Protein AF-A0A957XMZ9-F1 (afdb_monomer)

Mean predicted aligned error: 15.32 Å

Nearest PDB structures (foldseek):
  6m86-assembly1_A  TM=1.195E-01  e=9.687E+00  Gallus gallus

Secondary structure (DSSP, 8-state):
----B-HHHHHHHHHHHS-HHHHHHHHHHSGGGHHHHHH--TT--HHHHHHHHHHHHHHTT-HHHHHHHHHHH-HHHHHHT---B----------TTSSHHHHHHHHHHHHHHHHHHHHHHHHHHHHHHHHHHHHHHHHHHHSTT--EEEE--SHHHHHHHHHHHHTTGGGGTEEEE-SS-EEE--SEEE-SSSEEEETTEEEEEEEEEEEE-SSGGG-EEEEEEEP----S-S---TTTTTT-SEEEEEEETTEEEEHHHHHHTEEEETTEEEE-TTPEEEEEESS-EEEEEEETTSTTS-TT-TTSHHHHHHHHHHHHHHTS--HHHHHHHHT--

Foldseek 3Di:
DDWAWPLVLQLCLQLVVDAQVVLLCVLCVDPLNVVLNVVDDPPQHSSNSSVSSSVSCVVVVNLVVSLVVSCVPGVPSSVVSDDTTDDPPDDDDDDPDPPPPVVVVVVVVVVVVVVVVVVVVVVLVVLLVVLLVLLLVLVCQLDPPDAFKDKQPDPVSVVSSLVSCQVVVVVSQKKKDLLVDIDTQPNWDAPDSQWIRGQQETFRWDIKMWGHDPDSLLTKMKTKTAADDELPQDPDDPVPVVPDQKHKWWDAPNHTHHPVCVVVQWDADPNDIDGRPPIGMHMGGRHIAMMMIHGCSGLQNPVPPPPSSVLSNQLRVVCVVVVHDDVVSCVSSVPRD

Sequence (337 aa):
MTAHYNLESIRALLTNGFSEKELRYFCFDHSNFRDVHYQLSESTGISQIAHQLLEHAERKELLGFLLDWAKKQNPAKYEKYKPYCLTPSIPTSKNEDYQSSQNATNQFAYSQQFQIEDEVYLSLDAQMHKQVTEFDARLRRALPGSHSYTQAKNKVEIDRVLSCLAKDCETYELYWTQGEDDCDAHPMRKLSETLWLIGFHECDVIDLWVFRHSKPARQYVVIHMAPRPPFDVYNYDNSQFSFIKQDEAAFFKDRYVTRNEYDDGYTIIDGNSVELVDAELRFRNYKDDFMFLIPRLSALNPWPRFGLESIVEQVYNSLRKANKIDPFLLKPLQKLG

pLDDT: mean 84.9, std 17.06, range [36.75, 98.5]

Radius of gyration: 27.0 Å; Cα contacts (8 Å, |Δi|>4): 484; chains: 1; bounding box: 85×59×60 Å

Structure (mmCIF, N/CA/C/O backbone):
data_AF-A0A957XMZ9-F1
#
_entry.id   AF-A0A957XMZ9-F1
#
loop_
_atom_site.group_PDB
_atom_site.id
_atom_site.type_symbol
_atom_site.label_atom_id
_atom_site.label_alt_id
_atom_site.label_comp_id
_atom_site.label_asym_id
_atom_site.label_entity_id
_atom_site.label_seq_id
_atom_site.pdbx_PDB_ins_code
_atom_site.Cartn_x
_atom_site.Cartn_y
_atom_site.Cartn_z
_atom_site.occupancy
_atom_site.B_iso_or_equiv
_atom_site.auth_seq_id
_atom_site.auth_comp_id
_atom_site.auth_asym_id
_atom_site.auth_atom_id
_atom_site.pdbx_PDB_model_num
ATOM 1 N N . MET A 1 1 ? 42.888 25.511 -3.461 1.00 47.44 1 MET A N 1
ATOM 2 C CA . MET A 1 1 ? 42.766 26.472 -4.580 1.00 47.44 1 MET A CA 1
ATOM 3 C C . MET A 1 1 ? 41.302 26.540 -4.974 1.00 47.44 1 MET A C 1
ATOM 5 O O . MET A 1 1 ? 40.749 25.503 -5.312 1.00 47.44 1 MET A O 1
ATOM 9 N N . THR A 1 2 ? 40.667 27.705 -4.870 1.00 53.09 2 THR A N 1
ATOM 10 C CA . THR A 1 2 ? 39.282 27.920 -5.312 1.00 53.09 2 THR A CA 1
ATOM 11 C C . THR A 1 2 ? 39.249 27.835 -6.836 1.00 53.09 2 THR A C 1
ATOM 13 O O . THR A 1 2 ? 39.940 28.595 -7.514 1.00 53.09 2 THR A O 1
ATOM 16 N N . ALA A 1 3 ? 38.524 26.862 -7.388 1.00 66.75 3 ALA A N 1
ATOM 17 C CA . ALA A 1 3 ? 38.360 26.758 -8.832 1.00 66.75 3 ALA A CA 1
ATOM 18 C C . ALA A 1 3 ? 37.558 27.971 -9.328 1.00 66.75 3 ALA A C 1
ATOM 20 O O . ALA A 1 3 ? 36.437 28.199 -8.880 1.00 66.75 3 ALA A O 1
ATOM 21 N N . HIS A 1 4 ? 38.130 28.760 -10.238 1.00 83.56 4 HIS A N 1
ATOM 22 C CA . HIS A 1 4 ? 37.399 29.838 -10.896 1.00 83.56 4 HIS A CA 1
ATOM 23 C C . HIS A 1 4 ? 36.585 29.250 -12.049 1.00 83.56 4 HIS A C 1
ATOM 25 O O . HIS A 1 4 ? 37.147 28.815 -13.055 1.00 83.56 4 HIS A O 1
ATOM 31 N N . TYR A 1 5 ? 35.265 29.213 -11.896 1.00 89.62 5 TYR A N 1
ATOM 32 C CA . TYR A 1 5 ? 34.357 28.680 -12.907 1.00 89.62 5 TYR A CA 1
ATOM 33 C C . TYR A 1 5 ? 33.985 29.741 -13.951 1.00 89.62 5 TYR A C 1
ATOM 35 O O . TYR A 1 5 ? 33.753 30.906 -13.630 1.00 89.62 5 TYR A O 1
ATOM 43 N N . ASN A 1 6 ? 33.888 29.330 -15.215 1.00 92.19 6 ASN A N 1
ATOM 44 C CA . ASN A 1 6 ? 33.371 30.154 -16.304 1.00 92.19 6 ASN A CA 1
ATOM 45 C C . ASN A 1 6 ? 31.836 30.090 -16.313 1.00 92.19 6 ASN A C 1
ATOM 47 O O . ASN A 1 6 ? 31.234 29.309 -17.052 1.00 92.19 6 ASN A O 1
ATOM 51 N N . LEU A 1 7 ? 31.203 30.908 -15.472 1.00 92.69 7 LEU A N 1
ATOM 52 C CA . LEU A 1 7 ? 29.748 30.920 -15.282 1.00 92.69 7 LEU A CA 1
ATOM 53 C C . LEU A 1 7 ? 28.963 31.181 -16.574 1.00 92.69 7 LEU A C 1
ATOM 55 O O . LEU A 1 7 ? 27.850 30.682 -16.723 1.00 92.69 7 LEU A O 1
ATOM 59 N N . GLU A 1 8 ? 29.535 31.924 -17.522 1.00 91.88 8 GLU A N 1
ATOM 60 C CA . GLU A 1 8 ? 28.914 32.173 -18.825 1.00 91.88 8 GLU A CA 1
ATOM 61 C C . GLU A 1 8 ? 28.804 30.878 -19.639 1.00 91.88 8 GLU A C 1
ATOM 63 O O . GLU A 1 8 ? 27.734 30.548 -20.155 1.00 91.88 8 GLU A O 1
ATOM 68 N N . SER A 1 9 ? 29.880 30.090 -19.667 1.00 90.88 9 SER A N 1
ATOM 69 C CA . SER A 1 9 ? 29.902 28.790 -20.347 1.00 90.88 9 SER A CA 1
ATOM 70 C C . SER A 1 9 ? 28.981 27.772 -19.672 1.00 90.88 9 SER A C 1
ATOM 72 O O . SER A 1 9 ? 28.274 27.032 -20.357 1.00 90.88 9 SER A O 1
ATOM 74 N N . ILE A 1 10 ? 28.909 27.778 -18.335 1.00 94.94 10 ILE A N 1
ATOM 75 C CA . ILE A 1 10 ? 27.978 26.918 -17.585 1.00 94.94 10 ILE A CA 1
ATOM 76 C C . ILE A 1 10 ? 26.526 27.325 -17.871 1.00 94.94 10 ILE A C 1
ATOM 78 O O . ILE A 1 10 ? 25.690 26.475 -18.167 1.00 94.94 10 ILE A O 1
ATOM 82 N N . ARG A 1 11 ? 26.211 28.624 -17.873 1.00 96.31 11 ARG A N 1
ATOM 83 C CA . ARG A 1 11 ? 24.866 29.113 -18.215 1.00 96.31 11 ARG A CA 1
ATOM 84 C C . ARG A 1 11 ? 24.475 28.748 -19.647 1.00 96.31 11 ARG A C 1
ATOM 86 O O . ARG A 1 11 ? 23.338 28.330 -19.884 1.00 96.31 11 ARG A O 1
ATOM 93 N N . ALA A 1 12 ? 25.403 28.885 -20.595 1.00 91.88 12 ALA A N 1
ATOM 94 C CA . ALA A 1 12 ? 25.185 28.519 -21.991 1.00 91.88 12 ALA A CA 1
ATOM 95 C C . ALA A 1 12 ? 24.923 27.014 -22.149 1.00 91.88 12 ALA A C 1
ATOM 97 O O . ALA A 1 12 ? 24.015 26.640 -22.899 1.00 91.88 12 ALA A O 1
ATOM 98 N N . LEU A 1 13 ? 25.654 26.175 -21.407 1.00 96.50 13 LEU A N 1
ATOM 99 C CA . LEU A 1 13 ? 25.411 24.738 -21.321 1.00 96.50 13 LEU A CA 1
ATOM 100 C C . LEU A 1 13 ? 24.010 24.437 -20.782 1.00 96.50 13 LEU A C 1
ATOM 102 O O . LEU A 1 13 ? 23.278 23.689 -21.420 1.00 96.50 13 LEU A O 1
ATOM 106 N N . LEU A 1 14 ? 23.615 25.022 -19.651 1.00 96.31 14 LEU A N 1
ATOM 107 C CA . LEU A 1 14 ? 22.311 24.741 -19.037 1.00 96.31 14 LEU A CA 1
ATOM 108 C C . LEU A 1 14 ? 21.151 25.170 -19.944 1.00 96.31 14 LEU A C 1
ATOM 110 O O . LEU A 1 14 ? 20.213 24.409 -20.151 1.00 96.31 14 LEU A O 1
ATOM 114 N N . THR A 1 15 ? 21.251 26.353 -20.550 1.00 95.69 15 THR A N 1
ATOM 115 C CA . THR A 1 15 ? 20.170 26.933 -21.366 1.00 95.69 15 THR A CA 1
ATOM 116 C C . THR A 1 15 ? 20.011 26.242 -22.727 1.00 95.69 15 THR A C 1
ATOM 118 O O . THR A 1 15 ? 18.908 26.171 -23.255 1.00 95.69 15 THR A O 1
ATOM 121 N N . ASN A 1 16 ? 21.102 25.748 -23.327 1.00 93.62 16 ASN A N 1
ATOM 122 C CA . ASN A 1 16 ? 21.086 25.197 -24.695 1.00 93.62 16 ASN A CA 1
ATOM 123 C C . ASN A 1 16 ? 21.372 23.686 -24.772 1.00 93.62 16 ASN A C 1
ATOM 125 O O . ASN A 1 16 ? 21.316 23.079 -25.855 1.00 93.62 16 ASN A O 1
ATOM 129 N N . GLY A 1 17 ? 21.789 23.093 -23.656 1.00 91.81 17 GLY A N 1
ATOM 130 C CA . GLY A 1 17 ? 22.109 21.676 -23.517 1.00 91.81 17 GLY A CA 1
ATOM 131 C C . GLY A 1 17 ? 20.952 20.845 -22.979 1.00 91.81 17 GLY A C 1
ATOM 132 O O . GLY A 1 17 ? 20.938 19.641 -23.222 1.00 91.81 17 GLY A O 1
ATOM 133 N N . PHE A 1 18 ? 19.986 21.485 -22.320 1.00 94.25 18 PHE A N 1
ATOM 134 C CA . PHE A 1 18 ? 18.871 20.837 -21.638 1.00 94.25 18 PHE A CA 1
ATOM 135 C C . PHE A 1 18 ? 17.562 21.563 -21.946 1.00 94.25 18 PHE A C 1
ATOM 137 O O . PHE A 1 18 ? 17.559 22.714 -22.379 1.00 94.25 18 PHE A O 1
ATOM 144 N N . SER A 1 19 ? 16.449 20.870 -21.760 1.00 93.44 19 SER A N 1
ATOM 145 C CA . SER A 1 19 ? 15.097 21.417 -21.796 1.00 93.44 19 SER A CA 1
ATOM 146 C C . SER A 1 19 ? 14.697 21.978 -20.431 1.00 93.44 19 SER A C 1
ATOM 148 O O . SER A 1 19 ? 15.277 21.642 -19.398 1.00 93.44 19 SER A O 1
ATOM 150 N N . GLU A 1 20 ? 13.651 22.808 -20.407 1.00 90.75 20 GLU A N 1
ATOM 151 C CA . GLU A 1 20 ? 13.100 23.345 -19.158 1.00 90.75 20 GLU A CA 1
ATOM 152 C C . GLU A 1 20 ? 12.714 22.223 -18.184 1.00 90.75 20 GLU A C 1
ATOM 154 O O . GLU A 1 20 ? 13.023 22.280 -16.996 1.00 90.75 20 GLU A O 1
ATOM 159 N N . LYS A 1 21 ? 12.094 21.168 -18.717 1.00 90.62 21 LYS A N 1
ATOM 160 C CA . LYS A 1 21 ? 11.645 20.003 -17.960 1.00 90.62 21 LYS A CA 1
ATOM 161 C C . LYS A 1 21 ? 12.817 19.268 -17.299 1.00 90.62 21 LYS A C 1
ATOM 163 O O . LYS A 1 21 ? 12.733 18.938 -16.124 1.00 90.62 21 LYS A O 1
ATOM 168 N N . GLU A 1 22 ? 13.919 19.073 -18.022 1.00 93.44 22 GLU A N 1
ATOM 169 C CA . GLU A 1 22 ? 15.125 18.421 -17.489 1.00 93.44 22 GLU A CA 1
ATOM 170 C C . GLU A 1 22 ? 15.779 19.232 -16.365 1.00 93.44 22 GLU A C 1
ATOM 172 O O . GLU A 1 22 ? 16.190 18.654 -15.361 1.00 93.44 22 GLU A O 1
ATOM 177 N N . LEU A 1 23 ? 15.837 20.563 -16.487 1.00 94.12 23 LEU A N 1
ATOM 178 C CA . LEU A 1 23 ? 16.388 21.410 -15.424 1.00 94.12 23 LEU A CA 1
ATOM 179 C C . LEU A 1 23 ? 15.489 21.445 -14.182 1.00 94.12 23 LEU A C 1
ATOM 181 O O . LEU A 1 23 ? 15.997 21.433 -13.064 1.00 94.12 23 LEU A O 1
ATOM 185 N N . ARG A 1 24 ? 14.161 21.452 -14.353 1.00 91.75 24 ARG A N 1
ATOM 186 C CA . ARG A 1 24 ? 13.217 21.357 -13.224 1.00 91.75 24 ARG A CA 1
ATOM 187 C C . ARG A 1 24 ? 13.353 20.033 -12.486 1.00 91.75 24 ARG A C 1
ATOM 189 O O . ARG A 1 24 ? 13.376 20.035 -11.259 1.00 91.75 24 ARG A O 1
ATOM 196 N N . TYR A 1 25 ? 13.494 18.934 -13.225 1.00 87.19 25 TYR A N 1
ATOM 197 C CA . TYR A 1 25 ? 13.739 17.622 -12.632 1.00 87.19 25 TYR A CA 1
ATOM 198 C C . TYR A 1 25 ? 15.060 17.570 -11.885 1.00 87.19 25 TYR A C 1
ATOM 200 O O . TYR A 1 25 ? 15.080 17.144 -10.738 1.00 87.19 25 TYR A O 1
ATOM 208 N N . PHE A 1 26 ? 16.130 18.135 -12.447 1.00 93.56 26 PHE A N 1
ATOM 209 C CA . PHE A 1 26 ? 17.383 18.274 -11.711 1.00 93.56 26 PHE A CA 1
ATOM 210 C C . PHE A 1 26 ? 17.196 18.997 -10.363 1.00 93.56 26 PHE A C 1
ATOM 212 O O . PHE A 1 26 ? 17.686 18.517 -9.340 1.00 93.56 26 PHE A O 1
ATOM 219 N N . CYS A 1 27 ? 16.458 20.115 -10.331 1.00 89.50 27 CYS A N 1
ATOM 220 C CA . CYS A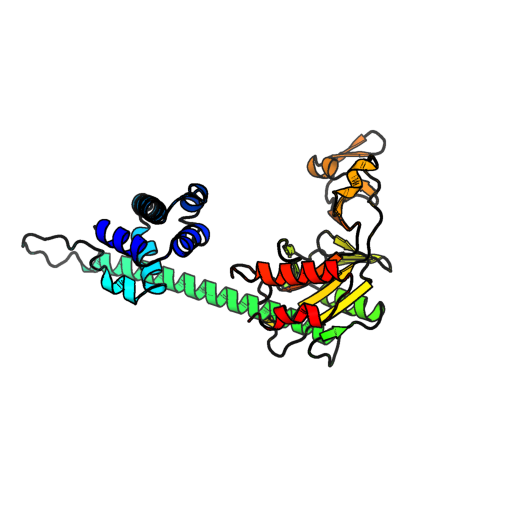 1 27 ? 16.186 20.822 -9.075 1.00 89.50 27 CYS A CA 1
ATOM 221 C C . CYS A 1 27 ? 15.409 19.964 -8.064 1.00 89.50 27 CYS A C 1
ATOM 223 O O . CYS A 1 27 ? 15.627 20.090 -6.863 1.00 89.50 27 CYS A O 1
ATOM 225 N N . PHE A 1 28 ? 14.472 19.136 -8.529 1.00 81.94 28 PHE A N 1
ATOM 226 C CA . PHE A 1 28 ? 13.616 18.319 -7.668 1.00 81.94 28 PHE A CA 1
ATOM 227 C C . PHE A 1 28 ? 14.348 17.088 -7.102 1.00 81.94 28 PHE A C 1
ATOM 229 O O . PHE A 1 28 ? 14.269 16.805 -5.897 1.00 81.94 28 PHE A O 1
ATOM 236 N N . ASP A 1 29 ? 15.091 16.399 -7.971 1.00 76.12 29 ASP A N 1
ATOM 237 C CA . ASP A 1 29 ? 15.709 15.091 -7.725 1.00 76.12 29 ASP A CA 1
ATOM 238 C C . ASP A 1 29 ? 16.927 15.187 -6.808 1.00 76.12 29 ASP A C 1
ATOM 240 O O . ASP A 1 29 ? 17.224 14.275 -6.033 1.00 76.12 29 ASP A O 1
ATOM 244 N N . HIS A 1 30 ? 17.638 16.311 -6.864 1.00 83.75 30 HIS A N 1
ATOM 245 C CA . HIS A 1 30 ? 18.822 16.530 -6.055 1.00 83.75 30 HIS A CA 1
ATOM 246 C C . HIS A 1 30 ? 18.468 17.373 -4.834 1.00 83.75 30 HIS A C 1
ATOM 248 O O . HIS A 1 30 ? 18.179 18.561 -4.948 1.00 83.75 30 HIS A O 1
ATOM 254 N N . SER A 1 31 ? 18.535 16.765 -3.643 1.00 82.44 31 SER A N 1
ATOM 255 C CA . SER A 1 31 ? 18.217 17.415 -2.358 1.00 82.44 31 SER A CA 1
ATOM 256 C C . SER A 1 31 ? 18.921 18.764 -2.177 1.00 82.44 31 SER A C 1
ATOM 258 O O . SER A 1 31 ? 18.316 19.710 -1.683 1.00 82.44 31 SER A O 1
ATOM 260 N N . ASN A 1 32 ? 20.156 18.877 -2.670 1.00 87.38 32 ASN A N 1
ATOM 261 C CA . ASN A 1 32 ? 20.957 20.101 -2.656 1.00 87.38 32 ASN A CA 1
ATOM 262 C C . ASN A 1 32 ? 20.404 21.249 -3.525 1.00 87.38 32 ASN A C 1
ATOM 264 O O . ASN A 1 32 ? 20.908 22.358 -3.425 1.00 87.38 32 ASN A O 1
ATOM 268 N N . PHE A 1 33 ? 19.405 21.004 -4.377 1.00 93.00 33 PHE A N 1
ATOM 269 C CA . PHE A 1 33 ? 18.788 21.987 -5.276 1.00 93.00 33 PHE A CA 1
ATOM 270 C C . PHE A 1 33 ? 17.268 22.110 -5.090 1.00 93.00 33 PHE A C 1
ATOM 272 O O . PHE A 1 33 ? 16.626 22.902 -5.784 1.00 93.00 33 PHE A O 1
ATOM 279 N N . ARG A 1 34 ? 16.687 21.395 -4.118 1.00 88.19 34 ARG A N 1
ATOM 280 C CA . ARG A 1 34 ? 15.234 21.363 -3.892 1.00 88.19 34 ARG A CA 1
ATOM 281 C C . ARG A 1 34 ? 14.659 22.729 -3.509 1.00 88.19 34 ARG A C 1
ATOM 283 O O . ARG A 1 34 ? 13.556 23.071 -3.926 1.00 88.19 34 ARG A O 1
ATOM 290 N N . ASP A 1 35 ? 15.445 23.554 -2.820 1.00 88.25 35 ASP A N 1
ATOM 291 C CA . ASP A 1 35 ? 15.087 24.947 -2.528 1.00 88.25 35 ASP A CA 1
ATOM 292 C C . ASP A 1 35 ? 14.873 25.769 -3.804 1.00 88.25 35 ASP A C 1
ATOM 294 O O . ASP A 1 35 ? 13.992 26.625 -3.841 1.00 88.25 35 ASP A O 1
ATOM 298 N N . VAL A 1 36 ? 15.660 25.504 -4.856 1.00 91.12 36 VAL A N 1
ATOM 299 C CA . VAL A 1 36 ? 15.479 26.155 -6.159 1.00 91.12 36 VAL A CA 1
ATOM 300 C C . VAL A 1 36 ? 14.151 25.715 -6.749 1.00 91.12 36 VAL A C 1
ATOM 302 O O . VAL A 1 36 ? 13.374 26.566 -7.154 1.00 91.12 36 VAL A O 1
ATOM 305 N N . HIS A 1 37 ? 13.846 24.412 -6.728 1.00 90.56 37 HIS A N 1
ATOM 306 C CA . HIS A 1 37 ? 12.586 23.885 -7.259 1.00 90.56 37 HIS A CA 1
ATOM 307 C C . HIS A 1 37 ? 11.358 24.581 -6.654 1.00 90.56 37 HIS A C 1
ATOM 309 O O . HIS A 1 37 ? 10.482 25.020 -7.395 1.00 90.56 37 HIS A O 1
ATOM 315 N N . TYR A 1 38 ? 11.312 24.744 -5.328 1.00 88.31 38 TYR A N 1
ATOM 316 C CA . TYR A 1 38 ? 10.182 25.389 -4.647 1.00 88.31 38 TYR A CA 1
ATOM 317 C C . TYR A 1 38 ? 10.026 26.887 -4.950 1.00 88.31 38 TYR A C 1
ATOM 319 O O . TYR A 1 38 ? 8.964 27.453 -4.702 1.00 88.31 38 TYR A O 1
ATOM 327 N N . GLN A 1 39 ? 11.059 27.532 -5.495 1.00 87.44 39 GLN A N 1
ATOM 328 C CA . GLN A 1 39 ? 11.018 28.936 -5.916 1.00 87.44 39 GLN A CA 1
ATOM 329 C C . GLN A 1 39 ? 10.585 29.102 -7.380 1.00 87.44 39 GLN A C 1
ATOM 331 O O . GLN A 1 39 ? 10.296 30.222 -7.814 1.00 87.44 39 GLN A O 1
ATOM 336 N N . LEU A 1 40 ? 10.522 28.012 -8.152 1.00 89.75 40 LEU A N 1
ATOM 337 C CA . LEU A 1 40 ? 10.102 28.050 -9.548 1.00 89.75 40 LEU A CA 1
ATOM 338 C C . LEU A 1 40 ? 8.578 27.985 -9.649 1.00 89.75 40 LEU A C 1
ATOM 340 O O . LEU A 1 40 ? 7.948 27.034 -9.200 1.00 89.75 40 LEU A O 1
ATOM 344 N N . SER A 1 41 ? 7.981 28.954 -10.340 1.00 88.38 41 SER A N 1
ATOM 345 C CA . SER A 1 41 ? 6.582 28.859 -10.773 1.00 88.38 41 SER A CA 1
ATOM 346 C C . SER A 1 41 ? 6.477 28.080 -12.086 1.00 88.38 41 SER A C 1
ATOM 348 O O . SER A 1 41 ? 7.461 27.964 -12.827 1.00 88.38 41 SER A O 1
ATOM 350 N N . GLU A 1 42 ? 5.285 27.586 -12.426 1.00 80.88 42 GLU A N 1
ATOM 351 C CA . GLU A 1 42 ? 5.033 26.887 -13.700 1.00 80.88 42 GLU A CA 1
ATOM 352 C C . GLU A 1 42 ? 5.340 27.752 -14.934 1.00 80.88 42 GLU A C 1
ATOM 354 O O . GLU A 1 42 ? 5.714 27.230 -15.976 1.00 80.88 42 GLU A O 1
ATOM 359 N N . SER A 1 43 ? 5.262 29.081 -14.813 1.00 88.81 43 SER A N 1
ATOM 360 C CA . SER A 1 43 ? 5.559 30.031 -15.896 1.00 88.81 43 SER A CA 1
ATOM 361 C C . SER A 1 43 ? 7.042 30.411 -16.015 1.00 88.81 43 SER A C 1
ATOM 363 O O . SER A 1 43 ? 7.411 31.238 -16.852 1.00 88.81 43 SER A O 1
ATOM 365 N N . THR A 1 44 ? 7.910 29.843 -15.174 1.00 89.69 44 THR A N 1
ATOM 366 C CA . THR A 1 44 ? 9.334 30.199 -15.138 1.00 89.69 44 THR A CA 1
ATOM 367 C C . THR A 1 44 ? 10.087 29.576 -16.316 1.00 89.69 44 THR A C 1
ATOM 369 O O . THR A 1 44 ? 10.378 28.388 -16.314 1.00 89.69 44 THR A O 1
ATOM 372 N N . GLY A 1 45 ? 10.441 30.380 -17.319 1.00 92.00 45 GLY A N 1
ATOM 373 C CA . GLY A 1 45 ? 11.144 29.884 -18.506 1.00 92.00 45 GLY A CA 1
ATOM 374 C C . GLY A 1 45 ? 12.584 29.422 -18.240 1.00 92.00 45 GLY A C 1
ATOM 375 O O . GLY A 1 45 ? 13.243 29.859 -17.294 1.00 92.00 45 GLY A O 1
ATOM 376 N N . ILE A 1 46 ? 13.107 28.586 -19.142 1.00 94.31 46 ILE A N 1
ATOM 377 C CA . ILE A 1 46 ? 14.413 27.910 -19.030 1.00 94.31 46 ILE A CA 1
ATOM 378 C C . ILE A 1 46 ? 15.598 28.812 -18.638 1.00 94.31 46 ILE A C 1
ATOM 380 O O . ILE A 1 46 ? 16.408 28.426 -17.796 1.00 94.31 46 ILE A O 1
ATOM 384 N N . SER A 1 47 ? 15.697 30.024 -19.190 1.00 93.56 47 SER A N 1
ATOM 385 C CA . SER A 1 47 ? 16.793 30.955 -18.879 1.00 93.56 47 SER A CA 1
ATOM 386 C C . SER A 1 47 ? 16.787 31.388 -17.412 1.00 93.56 47 SER A C 1
ATOM 388 O O . SER A 1 47 ? 17.847 31.559 -16.810 1.00 93.56 47 SER A O 1
ATOM 390 N N . GLN A 1 48 ? 15.595 31.543 -16.831 1.00 91.19 48 GLN A N 1
ATOM 391 C CA . GLN A 1 48 ? 15.425 31.918 -15.431 1.00 91.19 48 GLN A CA 1
ATOM 392 C C . GLN A 1 48 ? 15.754 30.738 -14.510 1.00 91.19 48 GLN A C 1
ATOM 394 O O . GLN A 1 48 ? 16.427 30.927 -13.499 1.00 91.19 48 GLN A O 1
ATOM 399 N N . ILE A 1 49 ? 15.368 29.518 -14.897 1.00 93.81 49 ILE A N 1
ATOM 400 C CA . ILE A 1 49 ? 15.727 28.290 -14.170 1.00 93.81 49 ILE A CA 1
ATOM 401 C C . ILE A 1 49 ? 17.245 28.105 -14.143 1.00 93.81 49 ILE A C 1
ATOM 403 O O . ILE A 1 49 ? 17.830 27.933 -13.076 1.00 93.81 49 ILE A O 1
ATOM 407 N N . ALA A 1 50 ? 17.898 28.203 -15.306 1.00 96.25 50 ALA A N 1
ATOM 408 C CA . ALA A 1 50 ? 19.349 28.093 -15.418 1.00 96.25 50 ALA A CA 1
ATOM 409 C C . ALA A 1 50 ? 20.071 29.158 -14.577 1.00 96.25 50 ALA A C 1
ATOM 411 O O . ALA A 1 50 ? 21.112 28.876 -13.987 1.00 96.25 50 ALA A O 1
ATOM 412 N N . HIS A 1 51 ? 19.517 30.372 -14.493 1.00 94.25 51 HIS A N 1
ATOM 413 C CA . HIS A 1 51 ? 20.070 31.436 -13.661 1.00 94.25 51 HIS A CA 1
ATOM 414 C C . HIS A 1 51 ? 19.981 31.118 -12.162 1.00 94.25 51 HIS A C 1
ATOM 416 O O . HIS A 1 51 ? 21.005 31.200 -11.485 1.00 94.25 51 HIS A O 1
ATOM 422 N N . GLN A 1 52 ? 18.807 30.713 -11.664 1.00 93.50 52 GLN A N 1
ATOM 423 C CA . GLN A 1 52 ? 18.613 30.386 -10.245 1.00 93.50 52 GLN A CA 1
ATOM 424 C C . GLN A 1 52 ? 19.420 29.155 -9.813 1.00 93.50 52 GLN A C 1
ATOM 426 O O . GLN A 1 52 ? 19.998 29.139 -8.727 1.00 93.50 52 GLN A O 1
ATOM 431 N N . LEU A 1 53 ? 19.514 28.143 -10.681 1.00 94.88 53 LEU A N 1
ATOM 432 C CA . LEU A 1 53 ? 20.363 26.972 -10.460 1.00 94.88 53 LEU A CA 1
ATOM 433 C C . LEU A 1 53 ? 21.832 27.352 -10.304 1.00 94.88 53 LEU A C 1
ATOM 435 O O . LEU A 1 53 ? 22.502 26.875 -9.389 1.00 94.88 53 LEU A O 1
ATOM 439 N N . LEU A 1 54 ? 22.327 28.215 -11.191 1.00 95.19 54 LEU A N 1
ATOM 440 C CA . LEU A 1 54 ? 23.719 28.640 -11.181 1.00 95.19 54 LEU A CA 1
ATOM 441 C C . LEU A 1 54 ? 24.044 29.486 -9.946 1.00 95.19 54 LEU A C 1
ATOM 443 O O . LEU A 1 54 ? 25.079 29.271 -9.324 1.00 95.19 54 LEU A O 1
ATOM 447 N N . GLU A 1 55 ? 23.144 30.394 -9.562 1.00 93.44 55 GLU A N 1
ATOM 448 C CA . GLU A 1 55 ? 23.284 31.211 -8.352 1.00 93.44 55 GLU A CA 1
ATOM 449 C C . GLU A 1 55 ? 23.295 30.341 -7.085 1.00 93.44 55 GLU A C 1
ATOM 451 O O . GLU A 1 55 ? 24.136 30.514 -6.200 1.00 93.44 55 GLU A O 1
ATOM 456 N N . HIS A 1 56 ? 22.392 29.359 -7.005 1.00 93.69 56 HIS A N 1
ATOM 457 C CA . HIS A 1 56 ? 22.359 28.422 -5.887 1.00 93.69 56 HIS A CA 1
ATOM 458 C C . HIS A 1 56 ? 23.634 27.571 -5.829 1.00 93.69 56 HIS A C 1
ATOM 460 O O . HIS A 1 56 ? 24.223 27.422 -4.756 1.00 93.69 56 HIS A O 1
ATOM 466 N N . ALA A 1 57 ? 24.078 27.045 -6.976 1.00 92.50 57 ALA A N 1
ATOM 467 C CA . ALA A 1 57 ? 25.285 26.234 -7.070 1.00 92.50 57 ALA A CA 1
ATOM 468 C C . ALA A 1 57 ? 26.541 27.020 -6.683 1.00 92.50 57 ALA A C 1
ATOM 470 O O . ALA A 1 57 ? 27.407 26.478 -6.006 1.00 92.50 57 ALA A O 1
ATOM 471 N N . GLU A 1 58 ? 26.642 28.288 -7.077 1.00 91.38 58 GLU A N 1
ATOM 472 C CA . GLU A 1 58 ? 27.758 29.151 -6.692 1.00 91.38 58 GLU A CA 1
ATOM 473 C C . GLU A 1 58 ? 27.764 29.401 -5.180 1.00 91.38 58 GLU A C 1
ATOM 475 O O . GLU A 1 58 ? 28.767 29.143 -4.516 1.00 91.38 58 GLU A O 1
ATOM 480 N N . ARG A 1 59 ? 26.621 29.803 -4.609 1.00 88.19 59 ARG A N 1
ATOM 481 C CA . ARG A 1 59 ? 26.491 30.104 -3.173 1.00 88.19 59 ARG A CA 1
ATOM 482 C C . ARG A 1 59 ? 26.788 28.906 -2.268 1.00 88.19 59 ARG A C 1
ATOM 484 O O . ARG A 1 59 ? 27.220 29.093 -1.134 1.00 88.19 59 ARG A O 1
ATOM 491 N N . LYS A 1 60 ? 26.494 27.690 -2.731 1.00 89.25 60 LYS A N 1
ATOM 492 C CA . LYS A 1 60 ? 26.677 26.438 -1.977 1.00 89.25 60 LYS A CA 1
ATOM 493 C C . LYS A 1 60 ? 27.930 25.658 -2.386 1.00 89.25 60 LYS A C 1
ATOM 495 O O . LYS A 1 60 ? 28.113 24.547 -1.907 1.00 89.25 60 LYS A O 1
ATOM 500 N N . GLU A 1 61 ? 28.760 26.213 -3.270 1.00 88.88 61 GLU A N 1
ATOM 501 C CA . GLU A 1 61 ? 29.960 25.555 -3.812 1.00 88.88 61 GLU A CA 1
ATOM 502 C C . GLU A 1 61 ? 29.675 24.218 -4.541 1.00 88.88 61 GLU A C 1
ATOM 504 O O . GLU A 1 61 ? 30.510 23.320 -4.607 1.00 88.88 61 GLU A O 1
ATOM 509 N N . LEU A 1 62 ? 28.495 24.091 -5.160 1.00 92.12 62 LEU A N 1
ATOM 510 C CA . LEU A 1 62 ? 28.005 22.894 -5.862 1.00 92.12 62 LEU A CA 1
ATOM 511 C C . LEU A 1 62 ? 28.220 22.930 -7.388 1.00 92.12 62 LEU A C 1
ATOM 513 O O . LEU A 1 62 ? 27.663 22.105 -8.113 1.00 92.12 62 LEU A O 1
ATOM 517 N N . LEU A 1 63 ? 29.011 23.871 -7.912 1.00 91.81 63 LEU A N 1
ATOM 518 C CA . LEU A 1 63 ? 29.248 23.996 -9.361 1.00 91.81 63 LEU A CA 1
ATOM 519 C C . LEU A 1 63 ? 29.896 22.742 -9.971 1.00 91.81 63 LEU A C 1
ATOM 521 O O . LEU A 1 63 ? 29.560 22.372 -11.095 1.00 91.81 63 LEU A O 1
ATOM 525 N N . GLY A 1 64 ? 30.767 22.055 -9.224 1.00 86.75 64 GLY A N 1
ATOM 526 C CA . GLY A 1 64 ? 31.344 20.776 -9.651 1.00 86.75 64 GLY A CA 1
ATOM 527 C C . GLY A 1 64 ? 30.276 19.693 -9.821 1.00 86.75 64 GLY A C 1
ATOM 528 O O . GLY A 1 64 ? 30.181 19.079 -10.878 1.00 86.75 64 GLY A O 1
ATOM 529 N N . PHE A 1 65 ? 29.394 19.555 -8.827 1.00 89.25 65 PHE A N 1
ATOM 530 C CA . PHE A 1 65 ? 28.276 18.611 -8.860 1.00 89.25 65 PHE A CA 1
ATOM 531 C C . PHE A 1 65 ? 27.340 18.859 -10.054 1.00 89.25 65 PHE A C 1
ATOM 533 O O . PHE A 1 65 ? 26.960 17.928 -10.765 1.00 89.25 65 PHE A O 1
ATOM 540 N N . LEU A 1 66 ? 27.003 20.128 -10.309 1.00 93.31 66 LEU A N 1
ATOM 541 C CA . LEU A 1 66 ? 26.160 20.531 -11.436 1.00 93.31 66 LEU A CA 1
ATOM 542 C C . LEU A 1 66 ? 26.792 20.164 -12.791 1.00 93.31 66 LEU A C 1
ATOM 544 O O . LEU A 1 66 ? 26.101 19.701 -13.700 1.00 93.31 66 LEU A O 1
ATOM 548 N N . LEU A 1 67 ? 28.110 20.339 -12.925 1.00 92.69 67 LEU A N 1
ATOM 549 C CA . LEU A 1 67 ? 28.851 19.983 -14.135 1.00 92.69 67 LEU A CA 1
ATOM 550 C C . LEU A 1 67 ? 28.969 18.469 -14.331 1.00 92.69 67 LEU A C 1
ATOM 552 O O . LEU A 1 67 ? 28.824 17.996 -15.459 1.00 92.69 67 LEU A O 1
ATOM 556 N N . ASP A 1 68 ? 29.174 17.705 -13.260 1.00 89.56 68 ASP A N 1
ATOM 557 C CA . ASP A 1 68 ? 29.232 16.243 -13.328 1.00 89.56 68 ASP A CA 1
ATOM 558 C C . ASP A 1 68 ? 27.890 15.643 -13.749 1.00 89.56 68 ASP A C 1
ATOM 560 O O . ASP A 1 68 ? 27.845 14.755 -14.609 1.00 89.56 68 ASP A O 1
ATOM 564 N N . TRP A 1 69 ? 26.788 16.171 -13.210 1.00 94.75 69 TRP A N 1
ATOM 565 C CA . TRP A 1 69 ? 25.448 15.820 -13.671 1.00 94.75 69 TRP A CA 1
ATOM 566 C C . TRP A 1 69 ? 25.274 16.142 -15.160 1.00 94.75 69 TRP A C 1
ATOM 568 O O . TRP A 1 69 ? 24.907 15.261 -15.943 1.00 94.75 69 TRP A O 1
ATOM 578 N N . ALA A 1 70 ? 25.620 17.361 -15.585 1.00 92.94 70 ALA A N 1
ATOM 579 C CA . ALA A 1 70 ? 25.455 17.776 -16.976 1.00 92.94 70 ALA A CA 1
ATOM 580 C C . ALA A 1 70 ? 26.291 16.920 -17.948 1.00 92.94 70 ALA A C 1
ATOM 582 O O . ALA A 1 70 ? 25.832 16.585 -19.044 1.00 92.94 70 ALA A O 1
ATOM 583 N N . LYS A 1 71 ? 27.498 16.512 -17.536 1.00 93.31 71 LYS A N 1
ATOM 584 C CA . LYS A 1 71 ? 28.372 15.607 -18.295 1.00 93.31 71 LYS A CA 1
ATOM 585 C C . LYS A 1 71 ? 27.773 14.212 -18.450 1.00 93.31 71 LYS A C 1
ATOM 587 O O . LYS A 1 71 ? 27.867 13.640 -19.534 1.00 93.31 71 LYS A O 1
ATOM 592 N N . LYS A 1 72 ? 27.176 13.667 -17.384 1.00 88.25 72 LYS A N 1
ATOM 593 C CA . LYS A 1 72 ? 26.517 12.351 -17.402 1.00 88.25 72 LYS A CA 1
ATOM 594 C C . LYS A 1 72 ? 25.265 12.369 -18.283 1.00 88.25 72 LYS A C 1
ATOM 596 O O . LYS A 1 72 ? 25.075 11.448 -19.070 1.00 88.25 72 LYS A O 1
ATOM 601 N N . GLN A 1 73 ? 24.450 13.420 -18.182 1.00 87.12 73 GLN A N 1
ATOM 602 C CA . GLN A 1 73 ? 23.166 13.495 -18.884 1.00 87.12 73 GLN A CA 1
ATOM 603 C C . GLN A 1 73 ? 23.291 13.859 -20.364 1.00 87.12 73 GLN A C 1
ATOM 605 O O . GLN A 1 73 ? 22.585 13.300 -21.201 1.00 87.12 73 GLN A O 1
ATOM 610 N N . ASN A 1 74 ? 24.189 14.781 -20.720 1.00 90.50 74 ASN A N 1
ATOM 611 C CA . ASN A 1 74 ? 24.365 15.192 -22.110 1.00 90.50 74 ASN A CA 1
ATOM 612 C C . ASN A 1 74 ? 25.847 15.417 -22.455 1.00 90.50 74 ASN A C 1
ATOM 614 O O . ASN A 1 74 ? 26.280 16.563 -22.627 1.00 90.50 74 ASN A O 1
ATOM 618 N N . PRO A 1 75 ? 26.643 14.339 -22.601 1.00 89.88 75 PRO A N 1
ATOM 619 C CA . PRO A 1 75 ? 28.086 14.441 -22.814 1.00 89.88 75 PRO A CA 1
ATOM 620 C C . PRO A 1 75 ? 28.442 15.211 -24.092 1.00 89.88 75 PRO A C 1
ATOM 622 O O . PRO A 1 75 ? 29.409 15.967 -24.112 1.00 89.88 75 PRO A O 1
ATOM 625 N N . ALA A 1 76 ? 27.637 15.088 -25.153 1.00 87.75 76 ALA A N 1
ATOM 626 C CA . ALA A 1 76 ? 27.879 15.785 -26.416 1.00 87.75 76 ALA A CA 1
ATOM 627 C C . ALA A 1 76 ? 27.7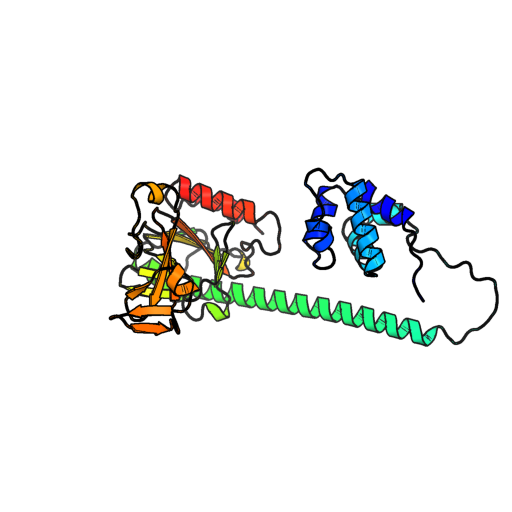42 17.312 -26.277 1.00 87.75 76 ALA A C 1
ATOM 629 O O . ALA A 1 76 ? 28.580 18.066 -26.777 1.00 87.75 76 ALA A O 1
ATOM 630 N N . LYS A 1 77 ? 26.703 17.789 -25.578 1.00 86.25 77 LYS A N 1
ATOM 631 C CA . LYS A 1 77 ? 26.544 19.222 -25.286 1.00 86.25 77 LYS A CA 1
ATOM 632 C C . LYS A 1 77 ? 27.561 19.683 -24.245 1.00 86.25 77 LYS A C 1
ATOM 634 O O . LYS A 1 77 ? 28.125 20.758 -24.409 1.00 86.25 77 LYS A O 1
ATOM 639 N N . TYR A 1 78 ? 27.862 18.857 -23.246 1.00 91.38 78 TYR A N 1
ATOM 640 C CA . TYR A 1 78 ? 28.897 19.140 -22.255 1.00 91.38 78 TYR A CA 1
ATOM 641 C C . TYR A 1 78 ? 30.279 19.360 -22.886 1.00 91.38 78 TYR A C 1
ATOM 643 O O . TYR A 1 78 ? 31.009 20.257 -22.484 1.00 91.38 78 TYR A O 1
ATOM 651 N N . GLU A 1 79 ? 30.662 18.604 -23.910 1.00 89.94 79 GLU A N 1
ATOM 652 C CA . GLU A 1 79 ? 31.931 18.864 -24.600 1.00 89.94 79 GLU A CA 1
ATOM 653 C C . GLU A 1 79 ? 31.888 20.156 -25.434 1.00 89.94 79 GLU A C 1
ATOM 655 O O . GLU A 1 79 ? 32.875 20.888 -25.494 1.00 89.94 79 GLU A O 1
ATOM 660 N N . LYS A 1 80 ? 30.726 20.493 -26.011 1.00 91.94 80 LYS A N 1
ATOM 661 C CA . LYS A 1 80 ? 30.542 21.674 -26.871 1.00 91.94 80 LYS A CA 1
ATOM 662 C C . LYS A 1 80 ? 30.747 23.014 -26.151 1.00 91.94 80 LYS A C 1
ATOM 664 O O . LYS A 1 80 ? 31.214 23.954 -26.788 1.00 91.94 80 LYS A O 1
ATOM 669 N N . TYR A 1 81 ? 30.369 23.126 -24.877 1.00 90.12 81 TYR A N 1
ATOM 670 C CA . TYR A 1 81 ? 30.379 24.400 -24.135 1.00 90.12 81 TYR A CA 1
ATOM 671 C C . TYR A 1 81 ? 31.604 24.589 -23.226 1.00 90.12 81 TYR A C 1
ATOM 673 O O . TYR A 1 81 ? 31.619 25.494 -22.398 1.00 90.12 81 TYR A O 1
ATOM 681 N N . LYS A 1 82 ? 32.655 23.774 -23.376 1.00 89.56 82 LYS A N 1
ATOM 682 C CA . LYS A 1 82 ? 33.943 24.033 -22.713 1.00 89.56 82 LYS A CA 1
ATOM 683 C C . LYS A 1 82 ? 34.544 25.375 -23.181 1.00 89.56 82 LYS A C 1
ATOM 685 O O . LYS A 1 82 ? 34.348 25.744 -24.339 1.00 89.56 82 LYS A O 1
ATOM 690 N N . PRO A 1 83 ? 35.348 26.063 -22.344 1.00 89.19 83 PRO A N 1
ATOM 691 C CA . PRO A 1 83 ? 35.858 25.639 -21.033 1.00 89.19 83 PRO A CA 1
ATOM 692 C C . PRO A 1 83 ? 34.995 26.082 -19.835 1.00 89.19 83 PRO A C 1
ATOM 694 O O . PRO A 1 83 ? 34.527 27.214 -19.780 1.00 89.19 83 PRO A O 1
ATOM 697 N N . TYR A 1 84 ? 34.877 25.214 -18.821 1.00 88.81 84 TYR A N 1
ATOM 698 C CA . TYR A 1 84 ? 34.120 25.485 -17.582 1.00 88.81 84 TYR A CA 1
ATOM 699 C C . TYR A 1 84 ? 34.964 26.006 -16.420 1.00 88.81 84 TYR A C 1
ATOM 701 O O . TYR A 1 84 ? 34.414 26.577 -15.484 1.00 88.81 84 TYR A O 1
ATOM 709 N N . CYS A 1 85 ? 36.283 25.842 -16.489 1.00 86.69 85 CYS A N 1
ATOM 710 C CA . CYS A 1 85 ? 37.226 26.393 -15.525 1.00 86.69 85 CYS A CA 1
ATOM 711 C C . CYS A 1 85 ? 38.098 27.424 -16.237 1.00 86.69 85 CYS A C 1
ATOM 713 O O . CYS A 1 85 ? 38.629 27.155 -17.317 1.00 86.69 85 CYS A O 1
ATOM 715 N N . LEU A 1 86 ? 38.260 28.590 -15.624 1.00 79.94 86 LEU A N 1
ATOM 716 C CA . LEU A 1 86 ? 39.236 29.578 -16.047 1.00 79.94 86 LEU A CA 1
ATOM 717 C C . LEU A 1 86 ? 40.595 29.117 -15.523 1.00 79.94 86 LEU A C 1
ATOM 719 O O . LEU A 1 86 ? 40.814 29.045 -14.314 1.00 79.94 86 LEU A O 1
ATOM 723 N N . THR A 1 87 ? 41.514 28.768 -16.422 1.00 59.50 87 THR A N 1
ATOM 724 C CA . THR A 1 87 ? 42.913 28.577 -16.036 1.00 59.50 87 THR A CA 1
ATOM 725 C C . THR A 1 87 ? 43.440 29.903 -15.494 1.00 59.50 87 THR A C 1
ATOM 727 O O . THR A 1 87 ? 43.406 30.890 -16.236 1.00 59.50 87 THR A O 1
ATOM 730 N N . PRO A 1 88 ? 43.932 29.967 -14.243 1.00 52.00 88 PRO A N 1
ATOM 731 C CA . PRO A 1 88 ? 44.598 31.165 -13.769 1.00 52.00 88 PRO A CA 1
ATOM 732 C C . PRO A 1 88 ? 45.827 31.391 -14.650 1.00 52.00 88 PRO A C 1
ATOM 734 O O . PRO A 1 88 ? 46.700 30.530 -14.757 1.00 52.00 88 PRO A O 1
ATOM 737 N N . SER A 1 89 ? 45.885 32.540 -15.316 1.00 39.84 89 SER A N 1
ATOM 738 C CA . SER A 1 89 ? 47.100 33.011 -15.968 1.00 39.84 89 SER A CA 1
ATOM 739 C C . SER A 1 89 ? 48.130 33.291 -14.875 1.00 39.84 89 SER A C 1
ATOM 741 O O . SER A 1 89 ? 48.119 34.358 -14.266 1.00 39.84 89 SER A O 1
ATOM 743 N N . ILE A 1 90 ? 48.975 32.308 -14.571 1.00 39.38 90 ILE A N 1
ATOM 744 C CA . ILE A 1 90 ? 50.097 32.475 -13.647 1.00 39.38 90 ILE A CA 1
ATOM 745 C C . ILE A 1 90 ? 51.166 33.313 -14.369 1.00 39.38 90 ILE A C 1
ATOM 747 O O . ILE A 1 90 ? 51.652 32.882 -15.418 1.00 39.38 90 ILE A O 1
ATOM 751 N N . PRO A 1 91 ? 51.582 34.479 -13.836 1.00 38.69 91 PRO A N 1
ATOM 752 C CA . PRO A 1 91 ? 52.850 35.078 -14.215 1.00 38.69 91 PRO A CA 1
ATOM 753 C C . PRO A 1 91 ? 53.961 34.155 -13.716 1.00 38.69 91 PRO A C 1
ATOM 755 O O . PRO A 1 91 ? 54.017 33.820 -12.535 1.00 38.69 91 PRO A O 1
ATOM 758 N N . THR A 1 92 ? 54.832 33.740 -14.627 1.00 41.41 92 THR A N 1
ATOM 759 C CA . THR A 1 92 ? 56.053 32.967 -14.376 1.00 41.41 92 THR A CA 1
ATOM 760 C C . THR A 1 92 ? 56.770 33.392 -13.092 1.00 41.41 92 THR A C 1
ATOM 762 O O . THR A 1 92 ? 57.442 34.420 -13.070 1.00 41.41 92 THR A O 1
ATOM 765 N N . SER A 1 93 ? 56.729 32.557 -12.055 1.00 36.75 93 SER A N 1
ATOM 766 C CA . SER A 1 93 ? 57.874 32.371 -11.166 1.00 36.75 93 SER A CA 1
ATOM 767 C C . SER A 1 93 ? 57.818 31.000 -10.488 1.00 36.75 93 SER A C 1
ATOM 769 O O . SER A 1 93 ? 56.763 30.451 -10.180 1.00 36.75 93 SER A O 1
ATOM 771 N N . LYS A 1 94 ? 59.009 30.419 -10.384 1.00 44.91 94 LYS A N 1
ATOM 772 C CA . LYS A 1 94 ? 59.329 29.081 -9.894 1.00 44.91 94 LYS A CA 1
ATOM 773 C C . LYS A 1 94 ? 58.839 28.884 -8.459 1.00 44.91 94 LYS A C 1
ATOM 775 O O . LYS A 1 94 ? 59.048 29.778 -7.649 1.00 44.91 94 LYS A O 1
ATOM 780 N N . ASN A 1 95 ? 58.284 27.709 -8.162 1.00 36.94 95 ASN A N 1
ATOM 781 C CA . ASN A 1 95 ? 58.561 26.938 -6.943 1.00 36.94 95 ASN A CA 1
ATOM 782 C C . ASN A 1 95 ? 57.876 25.565 -7.046 1.00 36.94 95 ASN A C 1
ATOM 784 O O . ASN A 1 95 ? 56.678 25.416 -6.807 1.00 36.94 95 ASN A O 1
ATOM 788 N N . GLU A 1 96 ? 58.667 24.572 -7.446 1.00 44.75 96 GLU A N 1
ATOM 789 C CA . GLU A 1 96 ? 58.387 23.150 -7.253 1.00 44.75 96 GLU A CA 1
ATOM 790 C C . GLU A 1 96 ? 58.554 22.860 -5.755 1.00 44.75 96 GLU A C 1
ATOM 792 O O . GLU A 1 96 ? 59.634 23.103 -5.234 1.00 44.75 96 GLU A O 1
ATOM 797 N N . ASP A 1 97 ? 57.463 22.493 -5.069 1.00 45.03 97 ASP A N 1
ATOM 798 C CA . ASP A 1 97 ? 57.436 21.634 -3.857 1.00 45.03 97 ASP A CA 1
ATOM 799 C C . ASP A 1 97 ? 56.086 21.666 -3.106 1.00 45.03 97 ASP A C 1
ATOM 801 O O . ASP A 1 97 ? 55.862 20.875 -2.193 1.00 45.03 97 ASP A O 1
ATOM 805 N N . TYR A 1 98 ? 55.116 22.501 -3.509 1.00 39.47 98 TYR A N 1
ATOM 806 C CA . TYR A 1 98 ? 53.828 22.624 -2.792 1.00 39.47 98 TYR A CA 1
ATOM 807 C C . TYR A 1 98 ? 52.622 21.893 -3.428 1.00 39.47 98 TYR A C 1
ATOM 809 O O . TYR A 1 98 ? 51.515 21.960 -2.896 1.00 39.47 98 TYR A O 1
ATOM 817 N N . GLN A 1 99 ? 52.792 21.188 -4.557 1.00 42.38 99 GLN A N 1
ATOM 818 C CA . GLN A 1 99 ? 51.675 20.557 -5.293 1.00 42.38 99 GLN A CA 1
ATOM 819 C C . GLN A 1 99 ? 51.392 19.085 -4.934 1.00 42.38 99 GLN A C 1
ATOM 821 O O . GLN A 1 99 ? 50.341 18.561 -5.309 1.00 42.38 99 GLN A O 1
ATOM 826 N N . SER A 1 100 ? 52.259 18.417 -4.170 1.00 44.00 100 SER A N 1
ATOM 827 C CA . SER A 1 100 ? 52.102 16.980 -3.877 1.00 44.00 100 SER A CA 1
ATOM 828 C C . SER A 1 100 ? 51.125 16.675 -2.732 1.00 44.00 100 SER A C 1
ATOM 830 O O . SER A 1 100 ? 50.562 15.586 -2.687 1.00 44.00 100 SER A O 1
ATOM 832 N N . SER A 1 101 ? 50.862 17.627 -1.830 1.00 44.47 101 SER A N 1
ATOM 833 C CA . SER A 1 101 ? 49.995 17.408 -0.660 1.00 44.47 101 SER A CA 1
ATOM 834 C C . SER A 1 101 ? 48.517 17.742 -0.903 1.00 44.47 101 SER A C 1
ATOM 836 O O . SER A 1 101 ? 47.658 17.071 -0.347 1.00 44.47 101 SER A O 1
ATOM 838 N N . GLN A 1 102 ? 48.181 18.711 -1.768 1.00 42.03 102 GLN A N 1
ATOM 839 C CA . GLN A 1 102 ? 46.776 19.064 -2.058 1.00 42.03 102 GLN A CA 1
ATOM 840 C C . GLN A 1 102 ? 46.106 18.143 -3.093 1.00 42.03 102 GLN A C 1
ATOM 842 O O . GLN A 1 102 ? 44.900 17.911 -3.011 1.00 42.03 102 GLN A O 1
ATOM 847 N N . ASN A 1 103 ? 46.871 17.569 -4.030 1.00 43.19 103 ASN A N 1
ATOM 848 C CA . ASN A 1 103 ? 46.338 1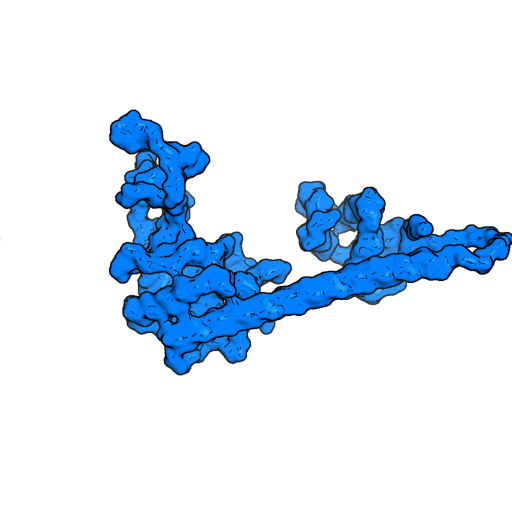6.598 -4.994 1.00 43.19 103 ASN A CA 1
ATOM 849 C C . ASN A 1 103 ? 46.013 15.248 -4.338 1.00 43.19 103 ASN A C 1
ATOM 851 O O . ASN A 1 103 ? 45.011 14.634 -4.694 1.00 43.19 103 ASN A O 1
ATOM 855 N N . ALA A 1 104 ? 46.795 14.826 -3.337 1.00 45.38 104 ALA A N 1
ATOM 856 C CA . ALA A 1 104 ? 46.532 13.605 -2.581 1.00 45.38 104 ALA A CA 1
ATOM 857 C C . ALA A 1 104 ? 45.246 13.717 -1.745 1.00 45.38 104 ALA A C 1
ATOM 859 O O . ALA A 1 104 ? 44.418 12.816 -1.790 1.00 45.38 104 ALA A O 1
ATOM 860 N N . THR A 1 105 ? 45.020 14.838 -1.052 1.00 43.62 105 THR A N 1
ATOM 861 C CA . THR A 1 105 ? 43.821 15.032 -0.215 1.00 43.62 105 THR A CA 1
ATOM 862 C C . THR A 1 105 ? 42.537 15.135 -1.044 1.00 43.62 105 THR A C 1
ATOM 864 O O . THR A 1 105 ? 41.519 14.565 -0.661 1.00 43.62 105 THR A O 1
ATOM 867 N N . ASN A 1 106 ? 42.587 15.783 -2.215 1.00 44.59 106 ASN A N 1
ATOM 868 C CA . ASN A 1 106 ? 41.439 15.847 -3.125 1.00 44.59 106 ASN A CA 1
ATOM 869 C C . ASN A 1 106 ? 41.165 14.509 -3.826 1.00 44.59 106 ASN A C 1
ATOM 871 O O . ASN A 1 106 ? 40.001 14.154 -3.972 1.00 44.59 106 ASN A O 1
ATOM 875 N N . GLN A 1 107 ? 42.190 13.734 -4.210 1.00 40.09 107 GLN A N 1
ATOM 876 C CA . GLN A 1 107 ? 41.993 12.370 -4.723 1.00 40.09 107 GLN A CA 1
ATOM 877 C C . GLN A 1 107 ? 41.479 11.404 -3.651 1.00 40.09 107 GLN A C 1
ATOM 879 O O . GLN A 1 107 ? 40.670 10.546 -3.982 1.00 40.09 107 GLN A O 1
ATOM 884 N N . PHE A 1 108 ? 41.899 11.557 -2.389 1.00 48.03 108 PHE A N 1
ATOM 885 C CA . PHE A 1 108 ? 41.392 10.764 -1.263 1.00 48.03 108 PHE A CA 1
ATOM 886 C C . PHE A 1 108 ? 39.931 11.083 -0.924 1.00 48.03 108 PHE A C 1
ATOM 888 O O . PHE A 1 108 ? 39.159 10.170 -0.657 1.00 48.03 108 PHE A O 1
ATOM 895 N N . ALA A 1 109 ? 39.527 12.356 -0.961 1.00 43.75 109 ALA A N 1
ATOM 896 C CA . ALA A 1 109 ? 38.129 12.736 -0.757 1.00 43.75 109 ALA A CA 1
ATOM 897 C C . ALA A 1 109 ? 37.231 12.240 -1.906 1.00 43.75 109 ALA A C 1
ATOM 899 O O . ALA A 1 109 ? 36.149 11.714 -1.662 1.00 43.75 109 ALA A O 1
ATOM 900 N N . TYR A 1 110 ? 37.709 12.329 -3.155 1.00 43.47 110 TYR A N 1
ATOM 901 C CA . TYR A 1 110 ? 36.985 11.826 -4.327 1.00 43.47 110 TYR A CA 1
ATOM 902 C C . TYR A 1 110 ? 36.882 10.295 -4.351 1.00 43.47 110 TYR A C 1
ATOM 904 O O . TYR A 1 110 ? 35.839 9.759 -4.719 1.00 43.47 110 TYR A O 1
ATOM 912 N N . SER A 1 111 ? 37.940 9.580 -3.953 1.00 42.00 111 SER A N 1
ATOM 913 C CA . SER A 1 111 ? 37.916 8.117 -3.870 1.00 42.00 111 SER A CA 1
ATOM 914 C C . SER A 1 111 ? 37.056 7.621 -2.710 1.00 42.00 111 SER A C 1
ATOM 916 O O . SER A 1 111 ? 36.349 6.637 -2.893 1.00 42.00 111 SER A O 1
ATOM 918 N N . GLN A 1 112 ? 37.031 8.317 -1.567 1.00 40.88 112 GLN A N 1
ATOM 919 C CA . GLN A 1 112 ? 36.109 8.006 -0.470 1.00 40.88 112 GLN A CA 1
ATOM 920 C C 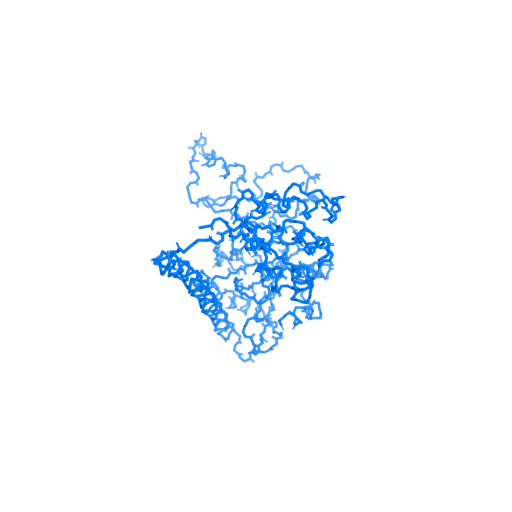. GLN A 1 112 ? 34.649 8.268 -0.849 1.00 40.88 112 GLN A C 1
ATOM 922 O O . GLN A 1 112 ? 33.795 7.447 -0.543 1.00 40.88 112 GLN A O 1
ATOM 927 N N . GLN A 1 113 ? 34.347 9.360 -1.555 1.00 40.78 113 GLN A N 1
ATOM 928 C CA . GLN A 1 113 ? 32.979 9.653 -1.992 1.00 40.78 113 GLN A CA 1
ATOM 929 C C . GLN A 1 113 ? 32.469 8.637 -3.030 1.00 40.78 113 GLN A C 1
ATOM 931 O O . GLN A 1 113 ? 31.335 8.181 -2.921 1.00 40.78 113 GLN A O 1
ATOM 936 N N . PHE A 1 114 ? 33.319 8.210 -3.974 1.00 41.81 114 PHE A N 1
ATOM 937 C CA . PHE A 1 114 ? 32.999 7.112 -4.899 1.00 41.81 114 PHE A CA 1
ATOM 938 C C . PHE A 1 114 ? 32.847 5.761 -4.185 1.00 41.81 114 PHE A C 1
ATOM 940 O O . PHE A 1 114 ? 31.936 5.009 -4.505 1.00 41.81 114 PHE A O 1
ATOM 947 N N . GLN A 1 115 ? 33.697 5.463 -3.196 1.00 44.94 115 GLN A N 1
ATOM 948 C CA . GLN A 1 115 ? 33.577 4.245 -2.387 1.00 44.94 115 GLN A CA 1
ATOM 949 C C . GLN A 1 115 ? 32.280 4.224 -1.570 1.00 44.94 115 GLN A C 1
ATOM 951 O O . GLN A 1 115 ? 31.635 3.185 -1.498 1.00 44.94 115 GLN A O 1
ATOM 956 N N . ILE A 1 116 ? 31.862 5.365 -1.013 1.00 52.72 116 ILE A N 1
ATOM 957 C CA . ILE A 1 116 ? 30.594 5.496 -0.282 1.00 52.72 116 ILE A CA 1
ATOM 958 C C . ILE A 1 116 ? 29.399 5.329 -1.230 1.00 52.72 116 ILE A C 1
ATOM 960 O O . ILE A 1 116 ? 28.447 4.639 -0.879 1.00 52.72 116 ILE A O 1
ATOM 964 N N . GLU A 1 117 ? 29.430 5.915 -2.432 1.00 49.72 117 GLU A N 1
ATOM 965 C CA . GLU A 1 117 ? 28.370 5.704 -3.428 1.00 49.72 117 GLU A CA 1
ATOM 966 C C . GLU A 1 117 ? 28.284 4.228 -3.849 1.00 49.72 117 GLU A C 1
ATOM 968 O O . GLU A 1 117 ? 27.195 3.655 -3.806 1.00 49.72 117 GLU A O 1
ATOM 973 N N . ASP A 1 118 ? 29.409 3.582 -4.166 1.00 53.94 118 ASP A N 1
ATOM 974 C CA . ASP A 1 118 ? 29.446 2.161 -4.539 1.00 53.94 118 ASP A CA 1
ATOM 975 C C . ASP A 1 118 ? 28.974 1.246 -3.393 1.00 53.94 118 ASP A C 1
ATOM 977 O O . ASP A 1 118 ? 28.198 0.319 -3.628 1.00 53.94 118 ASP A O 1
ATOM 981 N N . GLU A 1 119 ? 29.363 1.515 -2.142 1.00 53.28 119 GLU A N 1
ATOM 982 C CA . GLU A 1 119 ? 28.878 0.775 -0.968 1.00 53.28 119 GLU A CA 1
ATOM 983 C C . GLU A 1 119 ? 27.371 0.966 -0.740 1.00 53.28 119 GLU A C 1
ATOM 985 O O . GLU A 1 119 ? 26.664 0.000 -0.436 1.00 53.28 119 GLU A O 1
ATOM 990 N N . VAL A 1 120 ? 26.847 2.179 -0.948 1.00 60.09 120 VAL A N 1
ATOM 991 C CA . VAL A 1 120 ? 25.408 2.464 -0.856 1.00 60.09 120 VAL A CA 1
ATOM 992 C C . VAL A 1 120 ? 24.633 1.741 -1.963 1.00 60.09 120 VAL A C 1
ATOM 994 O O . VAL A 1 120 ? 23.623 1.099 -1.664 1.00 60.09 120 VAL A O 1
ATOM 997 N N . TYR A 1 121 ? 25.105 1.751 -3.213 1.00 59.81 121 TYR A N 1
ATOM 998 C CA . TYR A 1 121 ? 24.456 1.014 -4.309 1.00 59.81 121 TYR A CA 1
ATOM 999 C C . TYR A 1 121 ? 24.496 -0.502 -4.094 1.00 59.81 121 TYR A C 1
ATOM 1001 O O . TYR A 1 121 ? 23.471 -1.169 -4.252 1.00 59.81 121 TYR A O 1
ATOM 1009 N N . LEU A 1 122 ? 25.636 -1.044 -3.657 1.00 59.66 122 LEU A N 1
ATOM 1010 C CA . LEU A 1 122 ? 25.759 -2.462 -3.307 1.00 59.66 122 LEU A CA 1
ATOM 1011 C C . LEU A 1 122 ? 24.822 -2.840 -2.150 1.00 59.66 122 LEU A C 1
ATOM 1013 O O . LEU A 1 122 ? 24.236 -3.926 -2.163 1.00 59.66 122 LEU A O 1
ATOM 1017 N N . SER A 1 123 ? 24.627 -1.941 -1.178 1.00 74.56 123 SER A N 1
ATOM 1018 C CA . SER A 1 123 ? 23.678 -2.154 -0.081 1.00 74.56 123 SER A CA 1
ATOM 1019 C C . SER A 1 123 ? 22.217 -2.157 -0.555 1.00 74.56 123 SER A C 1
ATOM 1021 O O . SER A 1 123 ? 21.435 -2.999 -0.106 1.00 74.56 123 SER A O 1
ATOM 1023 N N . LEU A 1 124 ? 21.855 -1.291 -1.510 1.00 77.25 124 LEU A N 1
ATOM 1024 C CA . LEU A 1 124 ? 20.496 -1.192 -2.047 1.00 77.25 124 LEU A CA 1
ATOM 1025 C C . LEU A 1 124 ? 20.143 -2.391 -2.933 1.00 77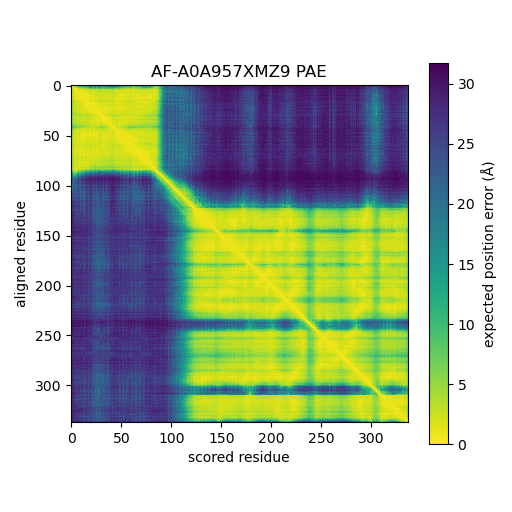.25 124 LEU A C 1
ATOM 1027 O O . LEU A 1 124 ? 19.046 -2.935 -2.817 1.00 77.25 124 LEU A O 1
ATOM 1031 N N . ASP A 1 125 ? 21.077 -2.851 -3.767 1.00 78.44 125 ASP A N 1
ATOM 1032 C CA . ASP A 1 125 ? 20.891 -4.054 -4.584 1.00 78.44 125 ASP A CA 1
ATOM 1033 C C . ASP A 1 125 ? 20.754 -5.307 -3.713 1.00 78.44 125 ASP A C 1
ATOM 1035 O O . ASP A 1 125 ? 19.887 -6.150 -3.965 1.00 78.44 125 ASP A O 1
ATOM 1039 N N . ALA A 1 126 ? 21.558 -5.419 -2.650 1.00 83.06 126 ALA A N 1
ATOM 1040 C CA . ALA A 1 126 ? 21.436 -6.504 -1.682 1.00 83.06 126 ALA A CA 1
ATOM 1041 C C . ALA A 1 126 ? 20.087 -6.461 -0.943 1.00 83.06 126 ALA A C 1
ATOM 1043 O O . ALA A 1 126 ? 19.434 -7.499 -0.786 1.00 83.06 126 ALA A O 1
ATOM 1044 N N . GLN A 1 127 ? 19.635 -5.271 -0.533 1.00 86.38 127 GLN A N 1
ATOM 1045 C CA . GLN A 1 127 ? 18.336 -5.077 0.112 1.00 86.38 127 GLN A CA 1
ATOM 1046 C C . GLN A 1 127 ? 17.190 -5.421 -0.843 1.00 86.38 127 GLN A C 1
ATOM 1048 O O . GLN A 1 127 ? 16.327 -6.223 -0.488 1.00 86.38 127 GLN A O 1
ATOM 1053 N N . MET A 1 128 ? 17.213 -4.907 -2.074 1.00 88.38 128 MET A N 1
ATOM 1054 C CA . MET A 1 128 ? 16.232 -5.231 -3.108 1.00 88.38 128 MET A CA 1
ATOM 1055 C C . MET A 1 128 ? 16.195 -6.739 -3.360 1.00 88.38 128 MET A C 1
ATOM 1057 O O . MET A 1 128 ? 15.120 -7.336 -3.342 1.00 88.38 128 MET A O 1
ATOM 1061 N N . HIS A 1 129 ? 17.356 -7.376 -3.543 1.00 89.12 129 HIS A N 1
ATOM 1062 C CA . HIS A 1 129 ? 17.448 -8.817 -3.765 1.00 89.12 129 HIS A CA 1
ATOM 1063 C C . HIS A 1 129 ? 16.828 -9.613 -2.614 1.00 89.12 129 HIS A C 1
ATOM 1065 O O . HIS A 1 129 ? 16.044 -10.536 -2.860 1.00 89.12 129 HIS A O 1
ATOM 1071 N N . LYS A 1 130 ? 17.127 -9.236 -1.365 1.00 91.69 130 LYS A N 1
ATOM 1072 C CA . LYS A 1 130 ? 16.520 -9.839 -0.174 1.00 91.69 130 LYS A CA 1
ATOM 1073 C C . LYS A 1 130 ? 15.000 -9.681 -0.204 1.00 91.69 130 LYS A C 1
ATOM 1075 O O . LYS A 1 130 ? 14.290 -10.678 -0.113 1.00 91.69 130 LYS A O 1
ATOM 1080 N N . GLN A 1 131 ? 14.500 -8.462 -0.393 1.00 93.62 131 GLN A N 1
ATOM 1081 C CA . GLN A 1 131 ? 13.068 -8.165 -0.384 1.00 93.62 131 GLN A CA 1
ATOM 1082 C C . GLN A 1 131 ? 12.287 -8.975 -1.426 1.00 93.62 131 GLN A C 1
ATOM 1084 O O . GLN A 1 131 ? 11.307 -9.649 -1.100 1.00 93.62 131 GLN A O 1
ATOM 1089 N N . VAL A 1 132 ? 12.745 -8.967 -2.681 1.00 92.75 132 VAL A N 1
ATOM 1090 C CA . VAL A 1 132 ? 12.043 -9.652 -3.778 1.00 92.75 132 VAL A CA 1
ATOM 1091 C C . VAL A 1 132 ? 12.131 -11.175 -3.660 1.00 92.75 132 VAL A C 1
ATOM 1093 O O . VAL A 1 132 ? 11.203 -11.871 -4.077 1.00 92.75 132 VAL A O 1
ATOM 1096 N N . THR A 1 133 ? 13.213 -11.701 -3.077 1.00 93.81 133 THR A N 1
ATOM 1097 C CA . THR A 1 133 ? 13.391 -13.142 -2.835 1.00 93.81 133 THR A CA 1
ATOM 1098 C C . THR A 1 133 ? 12.493 -13.626 -1.701 1.00 93.81 133 THR A C 1
ATOM 1100 O O . THR A 1 133 ? 11.813 -14.644 -1.839 1.00 93.81 133 THR A O 1
ATOM 1103 N N . GLU A 1 134 ? 12.432 -12.876 -0.603 1.00 95.94 134 GLU A N 1
ATOM 1104 C CA . GLU A 1 134 ? 11.559 -13.172 0.535 1.00 95.94 134 GLU A CA 1
ATOM 1105 C C . GLU A 1 134 ? 10.075 -13.102 0.144 1.00 95.94 134 GLU A C 1
ATOM 1107 O O . GLU A 1 134 ? 9.281 -13.972 0.529 1.00 95.94 134 GLU A O 1
ATOM 1112 N N . PHE A 1 135 ? 9.700 -12.119 -0.675 1.00 96.50 135 PHE A N 1
ATOM 1113 C CA . PHE A 1 135 ? 8.354 -12.014 -1.229 1.00 96.50 135 PHE A CA 1
ATOM 1114 C C . PHE A 1 135 ? 8.024 -13.186 -2.165 1.00 96.50 135 PHE A C 1
ATOM 1116 O O . PHE A 1 135 ? 7.002 -13.850 -1.977 1.00 96.50 135 PHE A O 1
ATOM 1123 N N . ASP A 1 136 ? 8.911 -13.532 -3.110 1.00 95.50 136 ASP A N 1
ATOM 1124 C CA . ASP A 1 136 ? 8.740 -14.702 -3.991 1.00 95.50 136 ASP A CA 1
ATOM 1125 C C . ASP A 1 136 ? 8.554 -16.001 -3.194 1.00 95.50 136 ASP A C 1
ATOM 1127 O O . ASP A 1 136 ? 7.665 -16.803 -3.494 1.00 95.50 136 ASP A O 1
ATOM 1131 N N . ALA A 1 137 ? 9.361 -16.204 -2.149 1.00 95.69 137 ALA A N 1
ATOM 1132 C CA . ALA A 1 137 ? 9.278 -17.383 -1.295 1.00 95.69 137 ALA A CA 1
ATOM 1133 C C . ALA A 1 137 ? 7.902 -17.508 -0.616 1.00 95.69 137 ALA A C 1
ATOM 1135 O O . ALA A 1 137 ? 7.346 -18.609 -0.534 1.00 95.69 137 ALA A O 1
ATOM 1136 N N . ARG A 1 138 ? 7.316 -16.386 -0.178 1.00 96.75 138 ARG A N 1
ATOM 1137 C CA . ARG A 1 138 ? 5.967 -16.341 0.414 1.00 96.75 138 ARG A CA 1
ATOM 1138 C C . ARG A 1 138 ? 4.886 -16.636 -0.615 1.00 96.75 138 ARG A C 1
ATOM 1140 O O . ARG A 1 138 ? 4.005 -17.446 -0.333 1.00 96.75 138 ARG A O 1
ATOM 1147 N N . LEU A 1 139 ? 4.993 -16.084 -1.824 1.00 96.25 139 LEU A N 1
ATOM 1148 C CA . LEU A 1 139 ? 4.054 -16.382 -2.911 1.00 96.25 139 LEU A CA 1
ATOM 1149 C C . LEU A 1 139 ? 4.111 -17.855 -3.339 1.00 96.25 139 LEU A C 1
ATOM 1151 O O . LEU A 1 139 ? 3.068 -18.483 -3.523 1.00 96.25 139 LEU A O 1
ATOM 1155 N N . ARG A 1 140 ? 5.310 -18.446 -3.435 1.00 94.88 140 ARG A N 1
ATOM 1156 C CA . ARG A 1 140 ? 5.487 -19.885 -3.717 1.00 94.88 140 ARG A CA 1
ATOM 1157 C C . ARG A 1 140 ? 4.875 -20.767 -2.641 1.00 94.88 140 ARG A C 1
ATOM 1159 O O . ARG A 1 140 ? 4.279 -21.791 -2.966 1.00 94.88 140 ARG A O 1
ATOM 1166 N N . ARG A 1 141 ? 5.033 -20.379 -1.373 1.00 95.44 141 ARG A N 1
ATOM 1167 C CA . ARG A 1 141 ? 4.436 -21.084 -0.234 1.00 95.44 141 ARG A CA 1
ATOM 1168 C C . ARG A 1 141 ? 2.912 -20.988 -0.261 1.00 95.44 141 ARG A C 1
ATOM 1170 O O . ARG A 1 141 ? 2.241 -21.983 -0.005 1.00 95.44 141 ARG A O 1
ATOM 1177 N N . ALA A 1 142 ? 2.377 -19.814 -0.586 1.00 96.56 142 ALA A N 1
ATOM 1178 C CA . ALA A 1 142 ? 0.943 -19.569 -0.608 1.00 96.56 142 ALA A CA 1
ATOM 1179 C C . ALA A 1 142 ? 0.225 -20.222 -1.798 1.00 96.56 142 ALA A C 1
ATOM 1181 O O . ALA A 1 142 ? -0.895 -20.704 -1.647 1.00 96.56 142 ALA A O 1
ATOM 1182 N N . LEU A 1 143 ? 0.842 -20.229 -2.981 1.00 94.88 143 LEU A N 1
ATOM 1183 C CA . LEU A 1 143 ? 0.261 -20.753 -4.219 1.00 94.88 143 LEU A CA 1
ATOM 1184 C C . LEU A 1 143 ? 1.313 -21.569 -4.991 1.00 94.88 143 LEU A C 1
ATOM 1186 O O . LEU A 1 143 ? 1.874 -21.083 -5.980 1.00 94.88 143 LEU A O 1
ATOM 1190 N N . PRO A 1 144 ? 1.613 -22.809 -4.571 1.00 93.12 144 PRO A N 1
ATOM 1191 C CA . PRO A 1 144 ? 2.624 -23.628 -5.234 1.00 93.12 144 PRO A CA 1
ATOM 1192 C C . PRO A 1 144 ? 2.241 -23.931 -6.691 1.00 93.12 144 PRO A C 1
ATOM 1194 O O . PRO A 1 144 ? 1.082 -24.190 -7.006 1.00 93.12 144 PRO A O 1
ATOM 1197 N N . GLY A 1 145 ? 3.223 -23.882 -7.595 1.00 86.69 145 GLY A N 1
ATOM 1198 C CA . GLY A 1 145 ? 3.034 -24.157 -9.029 1.00 86.69 145 GLY A CA 1
ATOM 1199 C C . GLY A 1 145 ? 2.382 -23.032 -9.846 1.00 86.69 145 GLY A C 1
ATOM 1200 O O . GLY A 1 145 ? 2.356 -23.119 -11.074 1.00 86.69 145 GLY A O 1
ATOM 1201 N N . SER A 1 146 ? 1.914 -21.958 -9.205 1.00 86.56 146 SER A N 1
ATOM 1202 C CA . SER A 1 146 ? 1.353 -20.788 -9.895 1.00 86.56 146 SER A CA 1
ATOM 1203 C C . SER A 1 146 ? 2.409 -20.043 -10.722 1.00 86.56 146 SER A C 1
ATOM 1205 O O . SER A 1 146 ? 3.564 -19.916 -10.314 1.00 86.56 146 SER A O 1
ATOM 1207 N N . HIS A 1 147 ? 2.016 -19.544 -11.891 1.00 82.44 147 HIS A N 1
ATOM 1208 C CA . HIS A 1 147 ? 2.836 -18.701 -12.763 1.00 82.44 147 HIS A CA 1
ATOM 1209 C C . HIS A 1 147 ? 1.926 -17.678 -13.449 1.00 82.44 147 HIS A C 1
ATOM 1211 O O . HIS A 1 147 ? 0.760 -17.981 -13.702 1.00 82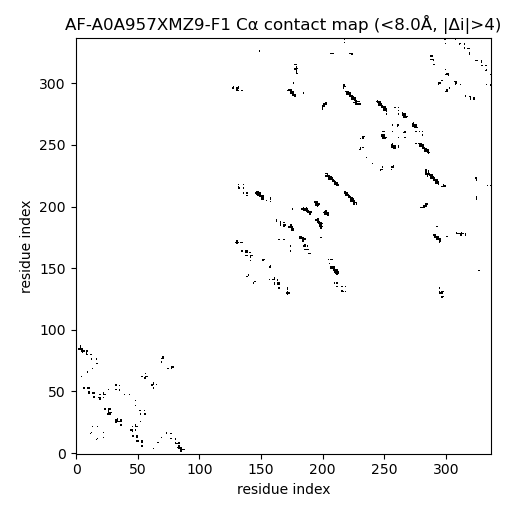.44 147 HIS A O 1
ATOM 1217 N N . SER A 1 148 ? 2.450 -16.496 -13.792 1.00 90.19 148 SER A N 1
ATOM 1218 C CA . SER A 1 148 ? 1.651 -15.388 -14.334 1.00 90.19 148 SER A CA 1
ATOM 1219 C C . SER A 1 148 ? 0.530 -14.983 -13.364 1.00 90.19 148 SER A C 1
ATOM 1221 O O . SER A 1 148 ? 0.709 -15.076 -12.149 1.00 90.19 148 SER A O 1
ATOM 1223 N N . TYR A 1 149 ? -0.601 -14.503 -13.878 1.00 94.00 149 TYR A N 1
ATOM 1224 C CA . TYR A 1 149 ? -1.790 -14.199 -13.090 1.00 94.00 149 TYR A CA 1
ATOM 1225 C C . TYR A 1 149 ? -2.465 -15.468 -12.585 1.00 94.00 149 TYR A C 1
ATOM 1227 O O . TYR A 1 149 ? -2.882 -16.322 -13.365 1.00 94.00 149 TYR A O 1
ATOM 1235 N N . THR A 1 150 ? -2.607 -15.565 -11.270 1.00 96.38 150 THR A N 1
ATOM 1236 C CA . THR A 1 150 ? -3.363 -16.620 -10.599 1.00 96.38 150 THR A CA 1
ATOM 1237 C C . THR A 1 150 ? -4.337 -15.982 -9.622 1.00 96.38 150 THR A C 1
ATOM 1239 O O . THR A 1 150 ? -3.923 -15.263 -8.714 1.00 96.38 150 THR A O 1
ATOM 1242 N N . GLN A 1 151 ? -5.625 -16.253 -9.811 1.00 97.56 151 GLN A N 1
ATOM 1243 C CA . GLN A 1 151 ? -6.679 -15.859 -8.884 1.00 97.56 151 GLN A CA 1
ATOM 1244 C C . GLN A 1 151 ? -6.739 -16.833 -7.704 1.00 97.56 151 GLN A C 1
ATOM 1246 O O . GLN A 1 151 ? -6.674 -18.050 -7.906 1.00 97.56 151 GLN A O 1
ATOM 1251 N N . ALA A 1 152 ? -6.902 -16.311 -6.490 1.00 97.56 152 ALA A N 1
ATOM 1252 C CA . ALA A 1 152 ? -7.281 -17.118 -5.337 1.00 97.56 152 ALA A CA 1
ATOM 1253 C C . ALA A 1 152 ? -8.732 -17.598 -5.501 1.00 97.56 152 ALA A C 1
ATOM 1255 O O . ALA A 1 152 ? -9.649 -16.806 -5.692 1.00 97.56 152 ALA A O 1
ATOM 1256 N N . LYS A 1 153 ? -8.965 -18.909 -5.432 1.00 96.00 153 LYS A N 1
ATOM 1257 C CA . LYS A 1 153 ? -10.260 -19.507 -5.815 1.00 96.00 153 LYS A CA 1
ATOM 1258 C C . LYS A 1 153 ? -11.374 -19.310 -4.791 1.00 96.00 153 LYS A C 1
ATOM 1260 O O . LYS A 1 153 ? -12.539 -19.550 -5.096 1.00 96.00 153 LYS A O 1
ATOM 1265 N N . ASN A 1 154 ? -11.011 -19.010 -3.550 1.00 96.50 154 ASN A N 1
ATOM 1266 C CA . ASN A 1 154 ? -11.924 -18.894 -2.422 1.00 96.50 154 ASN A CA 1
ATOM 1267 C C . ASN A 1 154 ? -11.236 -18.174 -1.253 1.00 96.50 154 ASN A C 1
ATOM 1269 O O . ASN A 1 154 ? -10.024 -17.947 -1.269 1.00 96.50 154 ASN A O 1
ATOM 1273 N N . LYS A 1 155 ? -12.010 -17.880 -0.202 1.00 95.88 155 LYS A N 1
ATOM 1274 C CA . LYS A 1 155 ? -11.524 -17.197 1.004 1.00 95.88 155 LYS A CA 1
ATOM 1275 C C . LYS A 1 155 ? -10.372 -17.929 1.701 1.00 95.88 155 LYS A C 1
ATOM 1277 O O . LYS A 1 155 ? -9.474 -17.274 2.210 1.00 95.88 155 LYS A O 1
ATOM 1282 N N . VAL A 1 156 ? -10.341 -19.265 1.662 1.00 96.56 156 VAL A N 1
ATOM 1283 C CA . VAL A 1 156 ? -9.238 -20.053 2.244 1.00 96.56 156 VAL A CA 1
ATOM 1284 C C . VAL A 1 156 ? -7.924 -19.783 1.508 1.00 96.56 156 VAL A C 1
ATOM 1286 O O . VAL A 1 156 ? -6.880 -19.642 2.140 1.00 96.56 156 VAL A O 1
ATOM 1289 N N . GLU A 1 157 ? -7.951 -19.682 0.176 1.00 97.75 157 GLU A N 1
ATOM 1290 C CA . GLU A 1 157 ? -6.759 -19.320 -0.596 1.00 97.75 157 GLU A CA 1
ATOM 1291 C C . GLU A 1 157 ? -6.359 -17.853 -0.400 1.00 97.75 157 GLU A C 1
ATOM 1293 O O . GLU A 1 157 ? -5.162 -17.586 -0.283 1.00 97.75 157 GLU A O 1
ATOM 1298 N N . ILE A 1 158 ? -7.327 -16.930 -0.309 1.00 98.38 158 ILE A N 1
ATOM 1299 C CA . ILE A 1 158 ? -7.079 -15.514 0.021 1.00 98.38 158 ILE A CA 1
ATOM 1300 C C . ILE A 1 158 ? -6.351 -15.420 1.364 1.00 98.38 158 ILE A C 1
ATOM 1302 O O . ILE A 1 158 ? -5.244 -14.886 1.430 1.00 98.38 158 ILE A O 1
ATOM 1306 N N . ASP A 1 159 ? -6.928 -16.004 2.414 1.00 98.25 159 ASP A N 1
ATOM 1307 C CA . ASP A 1 159 ? -6.358 -15.978 3.759 1.00 98.25 159 ASP A CA 1
ATOM 1308 C C . ASP A 1 159 ? -4.981 -16.644 3.790 1.00 98.25 159 ASP A C 1
ATOM 1310 O O . ASP A 1 159 ? -4.064 -16.123 4.414 1.00 98.25 159 ASP A O 1
ATOM 1314 N N . ARG A 1 160 ? -4.779 -17.748 3.059 1.00 98.12 160 ARG A N 1
ATOM 1315 C CA . ARG A 1 160 ? -3.461 -18.391 2.957 1.00 98.12 160 ARG A CA 1
ATOM 1316 C C . ARG A 1 160 ? -2.411 -17.466 2.337 1.00 98.12 160 ARG A C 1
ATOM 1318 O O . ARG A 1 160 ? -1.280 -17.448 2.825 1.00 98.12 160 ARG A O 1
ATOM 1325 N N . VAL A 1 161 ? -2.753 -16.721 1.280 1.00 98.38 161 VAL A N 1
ATOM 1326 C CA . VAL A 1 161 ? -1.844 -15.730 0.676 1.00 98.38 161 VAL A CA 1
ATOM 1327 C C . VAL A 1 161 ? -1.542 -14.616 1.670 1.00 98.38 161 VAL A C 1
ATOM 1329 O O . VAL A 1 161 ? -0.368 -14.375 1.955 1.00 98.38 161 VAL A O 1
ATOM 1332 N N . LEU A 1 162 ? -2.572 -13.997 2.247 1.00 98.50 162 LEU A N 1
ATOM 1333 C CA . LEU A 1 162 ? -2.411 -12.891 3.190 1.00 98.50 162 LEU A CA 1
ATOM 1334 C C . LEU A 1 162 ? -1.633 -13.317 4.444 1.00 98.50 162 LEU A C 1
ATOM 1336 O O . LEU A 1 162 ? -0.717 -12.613 4.847 1.00 98.50 162 LEU A O 1
ATOM 1340 N N . SER A 1 163 ? -1.883 -14.505 5.003 1.00 98.19 163 SER A N 1
ATOM 1341 C CA . SER A 1 163 ? -1.115 -15.051 6.133 1.00 98.19 163 SER A CA 1
ATOM 1342 C C . SER A 1 163 ? 0.349 -15.322 5.785 1.00 98.19 163 SER A C 1
ATOM 1344 O O . SER A 1 163 ?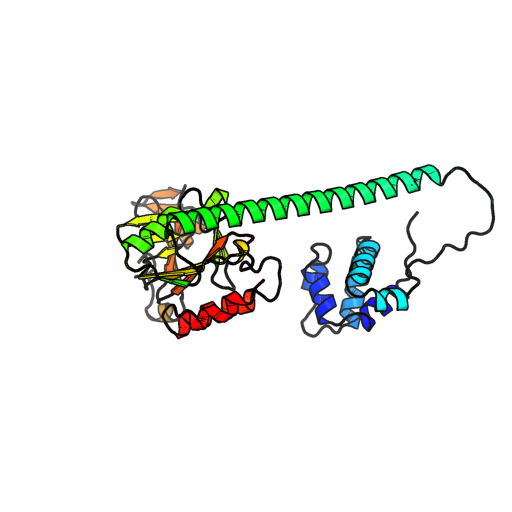 1.228 -15.112 6.620 1.00 98.19 163 SER A O 1
ATOM 1346 N N . CYS A 1 164 ? 0.639 -15.794 4.567 1.00 98.06 164 CYS A N 1
ATOM 1347 C CA . CYS A 1 164 ? 2.023 -15.991 4.135 1.00 98.06 164 CYS A CA 1
ATOM 1348 C C . CYS A 1 164 ? 2.766 -14.661 3.986 1.00 98.06 164 CYS A C 1
ATOM 1350 O O . CYS A 1 164 ? 3.947 -14.604 4.323 1.00 98.06 164 CYS A O 1
ATOM 1352 N N . LEU A 1 165 ? 2.091 -13.620 3.493 1.00 98.12 165 LEU A N 1
ATOM 1353 C CA . LEU A 1 165 ? 2.653 -12.275 3.376 1.00 98.12 165 LEU A CA 1
ATOM 1354 C C . LEU A 1 165 ? 2.830 -11.614 4.748 1.00 98.12 165 LEU A C 1
ATOM 1356 O O . LEU A 1 165 ? 3.910 -11.113 5.045 1.00 98.12 165 LEU A O 1
ATOM 1360 N N . ALA A 1 166 ? 1.822 -11.697 5.612 1.00 97.50 166 ALA A N 1
ATOM 1361 C CA . ALA A 1 166 ? 1.837 -11.126 6.956 1.00 97.50 166 ALA A CA 1
ATOM 1362 C C . ALA A 1 166 ? 3.013 -11.618 7.807 1.00 97.50 166 ALA A C 1
ATOM 1364 O O . ALA A 1 166 ? 3.545 -10.884 8.637 1.00 97.50 166 ALA A O 1
ATOM 1365 N N . LYS A 1 167 ? 3.443 -12.867 7.591 1.00 94.38 167 LYS A N 1
ATOM 1366 C CA . LYS A 1 167 ? 4.559 -13.445 8.329 1.00 94.38 167 LYS A CA 1
ATOM 1367 C C . LYS A 1 167 ? 5.863 -12.688 8.053 1.00 94.38 167 LYS A C 1
ATOM 1369 O O . LYS A 1 167 ? 6.444 -12.781 6.963 1.00 94.38 167 LYS A O 1
ATOM 1374 N N . ASP A 1 168 ? 6.336 -12.012 9.097 1.00 90.56 168 ASP A N 1
ATOM 1375 C CA . ASP A 1 168 ? 7.573 -11.237 9.123 1.00 90.56 168 ASP A CA 1
ATOM 1376 C C . ASP A 1 168 ? 7.580 -10.133 8.040 1.00 90.56 168 ASP A C 1
ATOM 1378 O O . ASP A 1 168 ? 8.613 -9.894 7.413 1.00 90.56 168 ASP A O 1
ATOM 1382 N N . CYS A 1 169 ? 6.426 -9.495 7.771 1.00 94.00 169 CYS A N 1
ATOM 1383 C CA . CYS A 1 169 ? 6.248 -8.528 6.672 1.00 94.00 169 CYS A CA 1
ATOM 1384 C C . CYS A 1 169 ? 7.180 -7.310 6.726 1.00 94.00 169 CYS A C 1
ATOM 1386 O O . CYS A 1 169 ? 7.596 -6.813 5.682 1.00 94.00 169 CYS A O 1
ATOM 1388 N N . GLU A 1 170 ? 7.579 -6.885 7.923 1.00 92.25 170 GLU A N 1
ATOM 1389 C CA . GLU A 1 170 ? 8.557 -5.809 8.132 1.00 92.25 170 GLU A CA 1
ATOM 1390 C C . GLU A 1 170 ? 9.959 -6.195 7.643 1.00 92.25 170 GLU A C 1
ATOM 1392 O O . GLU A 1 170 ? 10.692 -5.372 7.107 1.00 92.25 170 GLU A O 1
ATOM 1397 N N . THR A 1 171 ? 10.341 -7.472 7.770 1.00 89.25 171 THR A N 1
ATOM 1398 C CA . THR A 1 171 ? 11.721 -7.927 7.495 1.00 89.25 171 THR A CA 1
ATOM 1399 C C . THR A 1 171 ? 12.112 -7.863 6.019 1.00 89.25 171 THR A C 1
ATOM 1401 O O . THR A 1 171 ? 13.305 -7.897 5.687 1.00 89.25 171 THR A O 1
ATOM 1404 N N . TYR A 1 172 ? 11.105 -7.802 5.147 1.00 92.50 172 TYR A N 1
ATOM 1405 C CA . TYR A 1 172 ? 11.243 -7.644 3.706 1.00 92.50 172 TYR A CA 1
ATOM 1406 C C . TYR A 1 172 ? 10.475 -6.418 3.184 1.00 92.50 172 TYR A C 1
ATOM 1408 O O . TYR A 1 172 ? 10.292 -6.299 1.974 1.00 92.50 172 TYR A O 1
ATOM 1416 N N . GLU A 1 173 ? 10.083 -5.511 4.088 1.00 93.75 173 GLU A N 1
ATOM 1417 C CA . GLU A 1 173 ? 9.485 -4.205 3.786 1.00 93.75 173 GLU A CA 1
ATOM 1418 C C . GLU A 1 173 ? 8.314 -4.320 2.802 1.00 93.75 173 GLU A C 1
ATOM 1420 O O . GLU A 1 173 ? 8.353 -3.792 1.688 1.00 93.75 173 GLU A O 1
ATOM 1425 N N . LEU A 1 174 ? 7.279 -5.074 3.188 1.00 96.31 174 LEU A N 1
ATOM 1426 C CA . LEU A 1 174 ? 6.048 -5.147 2.405 1.00 96.31 174 LEU A CA 1
ATOM 1427 C C . LEU A 1 174 ? 5.303 -3.808 2.455 1.00 96.31 174 LEU A C 1
ATOM 1429 O O . LEU A 1 174 ? 4.989 -3.313 3.534 1.00 96.31 174 LEU A O 1
ATOM 1433 N N . TYR A 1 175 ? 4.982 -3.273 1.283 1.00 95.06 175 TYR A N 1
ATOM 1434 C CA . TYR A 1 175 ? 4.226 -2.043 1.074 1.00 95.06 175 TYR A CA 1
ATOM 1435 C C . TYR A 1 175 ? 2.876 -2.358 0.441 1.00 95.06 175 TYR A C 1
ATOM 1437 O O . TYR A 1 175 ? 2.727 -3.351 -0.284 1.00 95.06 175 TYR A O 1
ATOM 1445 N N . TRP A 1 176 ? 1.908 -1.482 0.685 1.00 94.75 176 TRP A N 1
ATOM 1446 C CA . TRP A 1 176 ? 0.749 -1.341 -0.184 1.00 94.75 176 TRP A CA 1
ATOM 1447 C C . TRP A 1 176 ? 0.889 -0.066 -1.018 1.00 94.75 176 TRP A C 1
ATOM 1449 O O . TRP A 1 176 ? 1.504 0.902 -0.584 1.00 94.75 176 TRP A O 1
ATOM 1459 N N . THR A 1 177 ? 0.324 -0.064 -2.224 1.00 91.75 177 THR A N 1
ATOM 1460 C CA . THR A 1 177 ? 0.199 1.141 -3.051 1.00 91.75 177 THR A CA 1
ATOM 1461 C C . THR A 1 177 ? -1.125 1.161 -3.808 1.00 91.75 177 THR A C 1
ATOM 1463 O O . THR A 1 177 ? -1.662 0.113 -4.191 1.00 91.75 177 THR A O 1
ATOM 1466 N N . GLN A 1 178 ? -1.641 2.367 -4.029 1.00 90.31 178 GLN A N 1
ATOM 1467 C CA . GLN A 1 178 ? -2.769 2.682 -4.906 1.00 90.31 178 GLN A CA 1
ATOM 1468 C C . GLN A 1 178 ? -2.348 3.588 -6.083 1.00 90.31 178 GLN A C 1
ATOM 1470 O O . GLN A 1 178 ? -3.194 4.091 -6.818 1.00 90.31 178 GLN A O 1
ATOM 1475 N N . GLY A 1 179 ? -1.041 3.765 -6.307 1.00 82.88 179 GLY A N 1
ATOM 1476 C CA . GLY A 1 179 ? -0.486 4.648 -7.333 1.00 82.88 179 GLY A CA 1
ATOM 1477 C C . GLY A 1 179 ? 0.059 5.941 -6.739 1.00 82.88 179 GLY A C 1
ATOM 1478 O O . GLY A 1 179 ? 1.272 6.070 -6.638 1.00 82.88 179 GLY A O 1
ATOM 1479 N N . GLU A 1 180 ? -0.826 6.866 -6.356 1.00 78.06 180 GLU A N 1
ATOM 1480 C CA . GLU A 1 180 ? -0.456 8.157 -5.734 1.00 78.06 180 GLU A CA 1
ATOM 1481 C C . GLU A 1 180 ? -0.154 8.045 -4.235 1.00 78.06 180 GLU A C 1
ATOM 1483 O O . GLU A 1 180 ? 0.559 8.883 -3.693 1.00 78.06 180 GLU A O 1
ATOM 1488 N N . ASP A 1 181 ? -0.674 7.001 -3.588 1.00 81.56 181 ASP A N 1
ATOM 1489 C CA . ASP A 1 181 ? -0.445 6.709 -2.179 1.00 81.56 181 ASP A CA 1
ATOM 1490 C C . ASP A 1 181 ? 0.257 5.357 -2.038 1.00 81.56 181 ASP A C 1
ATOM 1492 O O . ASP A 1 181 ? -0.146 4.354 -2.648 1.00 81.56 181 ASP A O 1
ATOM 1496 N N . ASP A 1 182 ? 1.293 5.320 -1.209 1.00 87.31 182 ASP A N 1
ATOM 1497 C CA . ASP A 1 182 ? 1.965 4.107 -0.771 1.00 87.31 182 ASP A CA 1
ATOM 1498 C C . ASP A 1 182 ? 2.404 4.223 0.688 1.00 87.31 182 ASP A C 1
ATOM 1500 O O . ASP A 1 182 ? 2.692 5.307 1.199 1.00 87.31 182 ASP A O 1
ATOM 1504 N N . CYS A 1 183 ? 2.398 3.095 1.391 1.00 91.00 183 CYS A N 1
ATOM 1505 C CA . CYS A 1 183 ? 2.836 3.037 2.777 1.00 91.00 183 CYS A CA 1
ATOM 1506 C C . CYS A 1 183 ? 3.216 1.605 3.163 1.00 91.00 183 CYS A C 1
ATOM 1508 O O . CYS A 1 183 ? 2.931 0.638 2.445 1.00 91.00 183 CYS A O 1
ATOM 1510 N N . ASP A 1 184 ? 3.819 1.463 4.340 1.00 93.50 184 ASP A N 1
ATOM 1511 C CA . ASP A 1 184 ? 4.069 0.169 4.954 1.00 93.50 184 ASP A CA 1
ATOM 1512 C C . ASP A 1 184 ? 2.758 -0.629 5.099 1.00 93.50 184 ASP A C 1
ATOM 1514 O O . ASP A 1 184 ? 1.725 -0.134 5.558 1.00 93.50 184 ASP A O 1
ATOM 1518 N N . ALA A 1 185 ? 2.803 -1.910 4.728 1.00 96.75 185 ALA A N 1
ATOM 1519 C CA . ALA A 1 185 ? 1.704 -2.850 4.955 1.00 96.75 185 ALA A CA 1
ATOM 1520 C C . ALA A 1 185 ? 1.700 -3.428 6.375 1.00 96.75 185 ALA A C 1
ATOM 1522 O O . ALA A 1 185 ? 0.797 -4.191 6.722 1.00 96.75 185 ALA A O 1
ATOM 1523 N N . HIS A 1 186 ? 2.695 -3.086 7.196 1.00 96.00 186 HIS A N 1
ATOM 1524 C CA . HIS A 1 186 ? 2.698 -3.412 8.613 1.00 96.00 186 HIS A CA 1
ATOM 1525 C C . HIS A 1 186 ? 1.839 -2.405 9.403 1.00 96.00 186 HIS A C 1
ATOM 1527 O O . HIS A 1 186 ? 1.969 -1.206 9.175 1.00 96.00 186 HIS A O 1
ATOM 1533 N N . PRO A 1 187 ? 1.024 -2.856 10.372 1.00 95.88 187 PRO A N 1
ATOM 1534 C CA . PRO A 1 187 ? 0.767 -4.250 10.735 1.00 95.88 187 PRO A CA 1
ATOM 1535 C C . PRO A 1 187 ? -0.106 -4.985 9.712 1.00 95.88 187 PRO A C 1
ATOM 1537 O O . PRO A 1 187 ? -1.072 -4.440 9.187 1.00 95.88 187 PRO A O 1
ATOM 1540 N N . MET A 1 188 ? 0.190 -6.268 9.484 1.00 98.00 188 MET A N 1
ATOM 1541 C CA . MET A 1 188 ? -0.631 -7.144 8.645 1.00 98.00 188 MET A CA 1
ATOM 1542 C C . MET A 1 188 ? -1.125 -8.341 9.459 1.00 98.00 188 MET A C 1
ATOM 1544 O O . MET A 1 188 ? -0.330 -9.187 9.865 1.00 98.00 188 MET A O 1
ATOM 1548 N N . ARG A 1 189 ? -2.433 -8.429 9.734 1.00 97.69 189 ARG A N 1
ATOM 1549 C CA . ARG A 1 189 ? -3.004 -9.517 10.554 1.00 97.69 189 ARG A CA 1
ATOM 1550 C C . ARG A 1 189 ? -4.498 -9.713 10.340 1.00 97.69 189 ARG A C 1
ATOM 1552 O O . ARG A 1 189 ? -5.219 -8.777 10.016 1.00 97.69 189 ARG A O 1
ATOM 1559 N N . LYS A 1 190 ? -4.978 -10.930 10.592 1.00 97.38 190 LYS A N 1
ATOM 1560 C CA . LYS A 1 190 ? -6.411 -11.242 10.601 1.00 97.38 190 LYS A CA 1
ATOM 1561 C C . LYS A 1 190 ? -7.040 -10.691 11.890 1.00 97.38 190 LYS A C 1
ATOM 1563 O O . LYS A 1 190 ? -6.508 -10.923 12.975 1.00 97.38 190 LYS A O 1
ATOM 1568 N N . LEU A 1 191 ? -8.132 -9.937 11.765 1.00 96.31 191 LEU A N 1
ATOM 1569 C CA . LEU A 1 191 ? -8.880 -9.359 12.892 1.00 96.31 191 LEU A CA 1
ATOM 1570 C C . LEU A 1 191 ? -10.106 -10.202 13.257 1.00 96.31 191 LEU A C 1
ATOM 1572 O O . LEU A 1 191 ? -10.456 -10.317 14.427 1.00 96.31 191 LEU A O 1
ATOM 1576 N N . SER A 1 192 ? -10.755 -10.799 12.258 1.00 95.00 192 SER A N 1
ATOM 1577 C CA . SER A 1 192 ? -11.899 -11.702 12.413 1.00 95.00 192 SER A CA 1
ATOM 1578 C C . SER A 1 192 ? -11.961 -12.668 11.228 1.00 95.00 192 SER A C 1
ATOM 1580 O O . SER A 1 192 ? -11.111 -12.606 10.344 1.00 95.00 192 SER A O 1
ATOM 1582 N N . GLU A 1 193 ? -12.966 -13.545 11.163 1.00 92.00 193 GLU A N 1
ATOM 1583 C CA . GLU A 1 193 ? -13.117 -14.506 10.059 1.00 92.00 193 GLU A CA 1
ATOM 1584 C C . GLU A 1 193 ? -13.101 -13.874 8.660 1.00 92.00 193 GLU A C 1
ATOM 1586 O O . GLU A 1 193 ? -12.572 -14.476 7.724 1.00 92.00 193 GLU A O 1
ATOM 1591 N N . THR A 1 194 ? -13.628 -12.658 8.521 1.00 91.75 194 THR A N 1
ATOM 1592 C CA . THR A 1 194 ? -13.701 -11.947 7.238 1.00 91.75 194 THR A CA 1
ATOM 1593 C C . THR A 1 194 ? -12.679 -10.820 7.120 1.00 91.75 194 THR A C 1
ATOM 1595 O O . THR A 1 194 ? -12.241 -10.520 6.006 1.00 91.75 194 THR A O 1
ATOM 1598 N N . LEU A 1 195 ? -12.250 -10.246 8.248 1.00 96.25 195 LEU A N 1
ATOM 1599 C CA . LEU A 1 195 ? -11.526 -8.979 8.280 1.00 96.25 195 LEU A CA 1
ATOM 1600 C C . LEU A 1 195 ? -10.020 -9.134 8.435 1.00 96.25 195 LEU A C 1
ATOM 1602 O O . LEU A 1 195 ? -9.522 -9.872 9.290 1.00 96.25 195 LEU A O 1
ATOM 1606 N N . TRP A 1 196 ? -9.311 -8.325 7.661 1.00 98.31 196 TRP A N 1
ATOM 1607 C CA . TRP A 1 196 ? -7.872 -8.151 7.719 1.00 98.31 196 TRP A CA 1
ATOM 1608 C C . TRP A 1 196 ? -7.515 -6.711 8.069 1.00 98.31 196 TRP A C 1
ATOM 1610 O O . TRP A 1 196 ? -8.189 -5.768 7.668 1.00 98.31 196 TRP A O 1
ATOM 1620 N N . LEU A 1 197 ? -6.430 -6.563 8.816 1.00 98.19 197 LEU A N 1
ATOM 1621 C CA . LEU A 1 197 ? -5.673 -5.331 8.929 1.00 98.19 197 LEU A CA 1
ATOM 1622 C C . LEU A 1 197 ? -4.483 -5.414 7.978 1.00 98.19 197 LEU A C 1
ATOM 1624 O O . LEU A 1 197 ? -3.752 -6.407 8.029 1.00 98.19 197 LEU A O 1
ATOM 1628 N N . ILE A 1 198 ? -4.299 -4.395 7.145 1.00 98.00 198 ILE A N 1
ATOM 1629 C CA . ILE A 1 198 ? -3.126 -4.224 6.282 1.00 98.00 198 ILE A CA 1
ATOM 1630 C C . ILE A 1 198 ? -2.685 -2.762 6.390 1.00 98.00 198 ILE A C 1
ATOM 1632 O O . ILE A 1 198 ? -3.377 -1.872 5.896 1.00 98.00 198 ILE A O 1
ATOM 1636 N N . GLY A 1 199 ? -1.571 -2.510 7.076 1.00 96.44 199 GLY A N 1
ATOM 1637 C CA . GLY A 1 199 ? -1.183 -1.163 7.490 1.00 96.44 199 GLY A CA 1
ATOM 1638 C C . GLY A 1 199 ? -2.277 -0.562 8.369 1.00 96.44 199 GLY A C 1
ATOM 1639 O O . GLY A 1 199 ? -2.604 -1.092 9.431 1.00 96.44 199 GLY A O 1
ATOM 1640 N N . PHE A 1 200 ? -2.913 0.494 7.872 1.00 95.62 200 PHE A N 1
ATOM 1641 C CA . PHE A 1 200 ? -4.056 1.135 8.521 1.00 95.62 200 PHE A CA 1
ATOM 1642 C C . PHE A 1 200 ? -5.413 0.586 8.042 1.00 95.62 200 PHE A C 1
ATOM 1644 O O . PHE A 1 200 ? -6.436 0.835 8.672 1.00 95.62 200 PHE A O 1
ATOM 1651 N N . HIS A 1 201 ? -5.468 -0.184 6.951 1.00 96.81 201 HIS A N 1
ATOM 1652 C CA . HIS A 1 201 ? -6.728 -0.595 6.326 1.00 96.81 201 HIS A CA 1
ATOM 1653 C C . HIS A 1 201 ? -7.382 -1.775 7.041 1.00 96.81 201 HIS A C 1
ATOM 1655 O O . HIS A 1 201 ? -6.857 -2.889 7.040 1.00 96.81 201 HIS A O 1
ATOM 1661 N N . GLU A 1 202 ? -8.575 -1.549 7.588 1.00 97.12 202 GLU A N 1
ATOM 1662 C CA . GLU A 1 202 ? -9.447 -2.590 8.119 1.00 97.12 202 GLU A CA 1
ATOM 1663 C C . GLU A 1 202 ? -10.377 -3.095 7.003 1.00 97.12 202 GLU A C 1
ATOM 1665 O O . GLU A 1 202 ? -11.478 -2.580 6.806 1.00 97.12 202 GLU A O 1
ATOM 1670 N N . CYS A 1 203 ? -9.961 -4.115 6.258 1.00 95.88 203 CYS A N 1
ATOM 1671 C CA . CYS A 1 203 ? -10.577 -4.501 4.989 1.00 95.88 203 CYS A CA 1
ATOM 1672 C C . CYS A 1 203 ? -11.219 -5.898 5.004 1.00 95.88 203 CYS A C 1
ATOM 1674 O O . CYS A 1 203 ? -10.730 -6.829 5.646 1.00 95.88 203 CYS A O 1
ATOM 1676 N N . ASP A 1 204 ? -12.315 -6.048 4.253 1.00 96.69 204 ASP A N 1
ATOM 1677 C CA . ASP A 1 204 ? -12.848 -7.353 3.851 1.00 96.69 204 ASP A CA 1
ATOM 1678 C C . ASP A 1 204 ? -12.402 -7.646 2.416 1.00 96.69 204 ASP A C 1
ATOM 1680 O O . ASP A 1 204 ? -12.832 -6.986 1.470 1.00 96.69 204 ASP A O 1
ATOM 1684 N N . VAL A 1 205 ? -11.487 -8.602 2.261 1.00 97.81 205 VAL A N 1
ATOM 1685 C CA . VAL A 1 205 ? -10.913 -8.964 0.960 1.00 97.81 205 VAL A CA 1
ATOM 1686 C C . VAL A 1 205 ? -11.798 -9.999 0.272 1.00 97.81 205 VAL A C 1
ATOM 1688 O O . VAL A 1 205 ? -11.922 -11.129 0.766 1.00 97.81 205 VAL A O 1
ATOM 1691 N N . ILE A 1 206 ? -12.363 -9.612 -0.877 1.00 97.19 206 ILE A N 1
ATOM 1692 C CA . ILE A 1 206 ? -13.344 -10.394 -1.647 1.00 97.19 206 ILE A CA 1
ATOM 1693 C C . ILE A 1 206 ? -12.792 -10.997 -2.942 1.00 97.19 206 ILE A C 1
ATOM 1695 O O . ILE A 1 206 ? -13.315 -12.009 -3.404 1.00 97.19 206 ILE A O 1
ATOM 1699 N N . ASP A 1 207 ? -11.718 -10.435 -3.499 1.00 98.31 207 ASP A N 1
ATOM 1700 C CA . ASP A 1 207 ? -10.961 -11.042 -4.598 1.00 98.31 207 ASP A CA 1
ATOM 1701 C C . ASP A 1 207 ? -9.464 -10.756 -4.423 1.00 98.31 207 ASP A C 1
ATOM 1703 O O . ASP A 1 207 ? -9.067 -9.733 -3.858 1.00 98.31 207 ASP A O 1
ATOM 1707 N N . LEU A 1 208 ? -8.623 -11.681 -4.882 1.00 98.50 208 LEU A N 1
ATOM 1708 C CA . LEU A 1 208 ? -7.172 -11.571 -4.781 1.00 98.50 208 LEU A CA 1
ATOM 1709 C C . LEU A 1 208 ? -6.513 -12.249 -5.973 1.00 98.50 208 LEU A C 1
ATOM 1711 O O . LEU A 1 208 ? -6.744 -13.428 -6.256 1.00 98.50 208 LEU A O 1
ATOM 1715 N N . TRP A 1 209 ? -5.615 -11.517 -6.621 1.00 98.25 209 TRP A N 1
ATOM 1716 C CA . TRP A 1 209 ? -4.811 -12.018 -7.724 1.00 98.25 209 TRP A CA 1
ATOM 1717 C C . TRP A 1 209 ? -3.333 -11.877 -7.410 1.00 98.25 209 TRP A C 1
ATOM 1719 O O . TRP A 1 209 ? -2.863 -10.818 -7.005 1.00 98.25 209 TRP A O 1
ATOM 1729 N N . VAL A 1 210 ? -2.582 -12.944 -7.653 1.00 97.38 210 VAL A N 1
ATOM 1730 C CA . VAL A 1 210 ? -1.125 -12.940 -7.562 1.00 97.38 210 VAL A CA 1
ATOM 1731 C C . VAL A 1 210 ? -0.557 -12.936 -8.971 1.00 97.38 210 VAL A C 1
ATOM 1733 O O . VAL A 1 210 ? -0.918 -13.785 -9.789 1.00 97.38 210 VAL A O 1
ATOM 1736 N N . PHE A 1 211 ? 0.355 -12.009 -9.254 1.00 95.38 211 PHE A N 1
ATOM 1737 C CA . PHE A 1 211 ? 1.160 -12.037 -10.467 1.00 95.38 211 PHE A CA 1
ATOM 1738 C C . PHE A 1 211 ? 2.567 -12.536 -10.147 1.00 95.38 211 PHE A C 1
ATOM 1740 O O . PHE A 1 211 ? 3.346 -11.863 -9.469 1.00 95.38 211 PHE A O 1
ATOM 1747 N N . ARG A 1 212 ? 2.901 -13.724 -10.661 1.00 93.12 212 ARG A N 1
ATOM 1748 C CA . ARG A 1 212 ? 4.241 -14.309 -10.542 1.00 93.12 212 ARG A CA 1
ATOM 1749 C C . ARG A 1 212 ? 4.991 -14.249 -11.863 1.00 93.12 212 ARG A C 1
ATOM 1751 O O . ARG A 1 212 ? 4.455 -14.606 -12.912 1.00 93.12 212 ARG A O 1
ATOM 1758 N N . HIS A 1 213 ? 6.258 -13.859 -11.804 1.00 90.50 213 HIS A N 1
ATOM 1759 C CA . HIS A 1 213 ? 7.117 -13.666 -12.969 1.00 90.50 213 HIS A CA 1
ATOM 1760 C C . HIS A 1 213 ? 8.479 -14.336 -12.751 1.00 90.50 213 HIS A C 1
ATOM 1762 O O . HIS A 1 213 ? 8.943 -14.456 -11.621 1.00 90.50 213 HIS A O 1
ATOM 1768 N N . SER A 1 214 ? 9.163 -14.721 -13.833 1.00 87.00 214 SER A N 1
ATOM 1769 C CA . SER A 1 214 ? 10.523 -15.291 -13.770 1.00 87.00 214 SER A CA 1
ATOM 1770 C C . SER A 1 214 ? 11.573 -14.318 -13.217 1.00 87.00 214 SER A C 1
ATOM 1772 O O . SER A 1 214 ? 12.649 -14.734 -12.803 1.00 87.00 214 SER A O 1
ATOM 1774 N N . LYS A 1 215 ? 11.245 -13.022 -13.197 1.00 87.50 215 LYS A N 1
ATOM 1775 C CA . LYS A 1 215 ? 12.013 -11.948 -12.558 1.00 87.50 215 LYS A CA 1
ATOM 1776 C C . LYS A 1 215 ? 11.288 -11.544 -11.268 1.00 87.50 215 LYS A C 1
ATOM 1778 O O . LYS A 1 215 ? 10.255 -10.879 -11.388 1.00 87.50 215 LYS A O 1
ATOM 1783 N N . PRO A 1 216 ? 11.798 -11.905 -10.075 1.00 86.50 216 PRO A N 1
ATOM 1784 C CA . PRO A 1 216 ? 11.091 -11.688 -8.814 1.00 86.50 216 PRO A CA 1
ATOM 1785 C C . PRO A 1 216 ? 10.699 -10.238 -8.525 1.00 86.50 216 PRO A C 1
ATOM 1787 O O . PRO A 1 216 ? 9.638 -10.001 -7.961 1.00 86.50 216 PRO A O 1
ATOM 1790 N N . ALA A 1 217 ? 11.493 -9.273 -8.995 1.00 86.12 217 ALA A N 1
ATOM 1791 C CA . ALA A 1 217 ? 11.230 -7.842 -8.832 1.00 86.12 217 ALA A CA 1
ATOM 1792 C C . ALA A 1 217 ? 9.952 -7.329 -9.526 1.00 86.12 217 ALA A C 1
ATOM 1794 O O . ALA A 1 217 ? 9.583 -6.179 -9.330 1.00 86.12 217 ALA A O 1
ATOM 1795 N N . ARG A 1 218 ? 9.289 -8.150 -10.353 1.00 87.94 218 ARG A N 1
ATOM 1796 C CA . ARG A 1 218 ? 8.041 -7.794 -11.056 1.00 87.94 218 ARG A CA 1
ATOM 1797 C C . ARG A 1 218 ? 6.796 -8.418 -10.437 1.00 87.94 218 ARG A C 1
ATOM 1799 O O . ARG A 1 218 ? 5.726 -8.351 -11.032 1.00 87.94 218 ARG A O 1
ATOM 1806 N N . GLN A 1 219 ? 6.948 -9.114 -9.317 1.00 92.94 219 GLN A N 1
ATOM 1807 C CA . GLN A 1 219 ? 5.842 -9.799 -8.668 1.00 92.94 219 GLN A CA 1
ATOM 1808 C C . GLN A 1 219 ? 5.036 -8.825 -7.820 1.00 92.94 219 GLN A C 1
ATOM 1810 O O . GLN A 1 219 ? 5.589 -7.898 -7.233 1.00 92.94 219 GLN A O 1
ATOM 1815 N N . TYR A 1 220 ? 3.733 -9.063 -7.743 1.00 95.69 220 TYR A N 1
ATOM 1816 C CA . TYR A 1 220 ? 2.819 -8.283 -6.918 1.00 95.69 220 TYR A CA 1
ATOM 1817 C C . TYR A 1 220 ? 1.566 -9.092 -6.602 1.00 95.69 220 TYR A C 1
ATOM 1819 O O . TYR A 1 220 ? 1.246 -10.078 -7.279 1.00 95.69 220 TYR A O 1
ATOM 1827 N N . VAL A 1 221 ? 0.843 -8.646 -5.581 1.00 97.88 221 VAL A N 1
ATOM 1828 C CA . VAL A 1 221 ? -0.517 -9.101 -5.289 1.00 97.88 221 VAL A CA 1
ATOM 1829 C C . VAL A 1 221 ? -1.465 -7.928 -5.468 1.00 97.88 221 VAL A C 1
ATOM 1831 O O . VAL A 1 221 ? -1.152 -6.828 -5.039 1.00 97.88 221 VAL A O 1
ATOM 1834 N N . VAL A 1 222 ? -2.608 -8.151 -6.104 1.00 98.12 222 VAL A N 1
ATOM 1835 C CA . VAL A 1 222 ? -3.708 -7.184 -6.179 1.00 98.12 222 VAL A CA 1
ATOM 1836 C C . VAL A 1 222 ? -4.839 -7.718 -5.327 1.00 98.12 222 VAL A C 1
ATOM 1838 O O . VAL A 1 222 ? -5.222 -8.880 -5.492 1.00 98.12 222 VAL A O 1
ATOM 1841 N N . ILE A 1 223 ? -5.376 -6.889 -4.442 1.00 98.31 223 ILE A N 1
ATOM 1842 C CA . ILE A 1 223 ? -6.549 -7.237 -3.643 1.00 98.31 223 ILE A CA 1
ATOM 1843 C C . ILE A 1 223 ? -7.718 -6.321 -3.998 1.00 98.31 223 ILE A C 1
ATOM 1845 O O . ILE A 1 223 ? -7.523 -5.142 -4.293 1.00 98.31 223 ILE A O 1
ATOM 1849 N N . HIS A 1 224 ? -8.923 -6.881 -3.962 1.00 98.25 224 HIS A N 1
ATOM 1850 C CA . HIS A 1 224 ? -10.197 -6.176 -4.063 1.00 98.25 224 HIS A CA 1
ATOM 1851 C C . HIS A 1 224 ? -10.864 -6.228 -2.693 1.00 98.25 224 HIS A C 1
ATOM 1853 O O . HIS A 1 224 ? -11.124 -7.309 -2.155 1.00 98.25 224 HIS A O 1
ATOM 1859 N N . MET A 1 225 ? -11.102 -5.054 -2.125 1.00 97.25 225 MET A N 1
ATOM 1860 C CA . MET A 1 225 ? -11.738 -4.859 -0.833 1.00 97.25 225 MET A CA 1
ATOM 1861 C C . MET A 1 225 ? -13.198 -4.462 -1.022 1.00 97.25 225 MET A C 1
ATOM 1863 O O . MET A 1 225 ? -13.489 -3.534 -1.776 1.00 97.25 225 MET A O 1
ATOM 1867 N N . ALA A 1 226 ? -14.101 -5.125 -0.305 1.00 96.12 226 ALA A N 1
ATOM 1868 C CA . ALA A 1 226 ? -15.504 -4.740 -0.247 1.00 96.12 226 ALA A CA 1
ATOM 1869 C C . ALA A 1 226 ? -15.695 -3.432 0.544 1.00 96.12 226 ALA A C 1
ATOM 1871 O O . ALA A 1 226 ? -14.885 -3.124 1.427 1.00 96.12 226 ALA A O 1
ATOM 1872 N N . PRO A 1 227 ? -16.769 -2.667 0.270 1.00 94.12 227 PRO A N 1
ATOM 1873 C CA . PRO A 1 227 ? -17.144 -1.518 1.086 1.00 94.12 227 PRO A CA 1
ATOM 1874 C C . PRO A 1 227 ? -17.464 -1.928 2.524 1.00 94.12 227 PRO A C 1
ATOM 1876 O O . PRO A 1 227 ? -17.986 -3.017 2.779 1.00 94.12 227 PRO A O 1
ATOM 1879 N N . ARG A 1 228 ? -17.223 -1.015 3.466 1.00 92.06 228 ARG A N 1
ATOM 1880 C CA . ARG A 1 228 ? -17.524 -1.216 4.883 1.00 92.06 228 ARG A CA 1
ATOM 1881 C C . ARG A 1 228 ? -18.358 -0.081 5.474 1.00 92.06 228 ARG A C 1
ATOM 1883 O O . ARG A 1 228 ? -18.226 1.062 5.037 1.00 92.06 228 ARG A O 1
ATOM 1890 N N . PRO A 1 229 ? -19.198 -0.380 6.484 1.00 90.06 229 PRO A N 1
ATOM 1891 C CA . PRO A 1 229 ? -19.855 0.659 7.264 1.00 90.06 229 PRO A CA 1
ATOM 1892 C C . PRO A 1 229 ? -18.831 1.586 7.940 1.00 90.06 229 PRO A C 1
ATOM 1894 O O . PRO A 1 229 ? -17.746 1.107 8.303 1.00 90.06 229 PRO A O 1
ATOM 1897 N N . PRO A 1 230 ? -19.182 2.868 8.161 1.00 88.81 230 PRO A N 1
ATOM 1898 C CA . PRO A 1 230 ? -18.359 3.786 8.947 1.00 88.81 230 PRO A CA 1
ATOM 1899 C C . PRO A 1 230 ? -18.057 3.229 10.345 1.00 88.81 230 PRO A C 1
ATOM 1901 O O . PRO A 1 230 ? -18.699 2.289 10.823 1.00 88.81 230 PRO A O 1
ATOM 1904 N N . PHE A 1 231 ? -17.076 3.821 11.021 1.00 90.50 231 PHE A N 1
ATOM 1905 C CA . PHE A 1 231 ? -16.759 3.521 12.419 1.00 90.50 231 PHE A CA 1
ATOM 1906 C C . PHE A 1 231 ? -17.849 3.976 13.397 1.00 90.50 231 PHE A C 1
ATOM 1908 O O . PHE A 1 231 ? -17.843 3.520 14.536 1.00 90.50 231 PHE A O 1
ATOM 1915 N N . ASP A 1 232 ? -18.779 4.824 12.945 1.00 86.75 232 ASP A N 1
ATOM 1916 C CA . ASP A 1 232 ? -19.898 5.361 13.735 1.00 86.75 232 ASP A CA 1
ATOM 1917 C C . ASP A 1 232 ? -19.441 6.167 14.967 1.00 86.75 232 ASP A C 1
ATOM 1919 O O . ASP A 1 232 ? -20.090 6.196 16.007 1.00 86.75 232 ASP A O 1
ATOM 1923 N N . VAL A 1 233 ? -18.283 6.828 14.850 1.00 87.25 233 VAL A N 1
ATOM 1924 C CA . VAL A 1 233 ? -17.713 7.704 15.894 1.00 87.25 233 VAL A CA 1
ATOM 1925 C C . VAL A 1 233 ? -17.926 9.192 15.609 1.00 87.25 233 VAL A C 1
ATOM 1927 O O . VAL A 1 233 ? -17.622 10.035 16.448 1.00 87.25 233 VAL A O 1
ATOM 1930 N N . TYR A 1 234 ? -18.475 9.530 14.441 1.00 84.25 234 TYR A N 1
ATOM 1931 C CA . TYR A 1 234 ? -18.758 10.905 14.045 1.00 84.25 234 TYR A CA 1
ATOM 1932 C C . TYR A 1 234 ? -20.257 11.131 13.884 1.00 84.25 234 TYR A C 1
ATOM 1934 O O . TYR A 1 234 ? -20.968 10.324 13.288 1.00 84.25 234 TYR A O 1
ATOM 1942 N N . ASN A 1 235 ? -20.719 12.301 14.323 1.00 76.19 235 ASN A N 1
ATOM 1943 C CA . ASN A 1 235 ? -22.046 12.800 13.981 1.00 76.19 235 ASN A CA 1
ATOM 1944 C C . ASN A 1 235 ? -22.022 13.358 12.555 1.00 76.19 235 ASN A C 1
ATOM 1946 O O . ASN A 1 235 ? -21.888 14.566 12.346 1.00 76.19 235 ASN A O 1
ATOM 1950 N N . TYR A 1 236 ? -22.109 12.474 11.567 1.00 67.56 236 TYR A N 1
ATOM 1951 C CA . TYR A 1 236 ? -22.213 12.891 10.177 1.00 67.56 236 TYR A CA 1
ATOM 1952 C C . TYR A 1 236 ? -23.599 13.474 9.893 1.00 67.56 236 TYR A C 1
ATOM 1954 O O . TYR A 1 236 ? -24.620 12.828 10.125 1.00 67.56 236 TYR A O 1
ATOM 1962 N N . ASP A 1 237 ? -23.643 14.670 9.309 1.00 65.44 237 ASP A N 1
ATOM 1963 C CA . ASP A 1 237 ? -24.799 15.048 8.501 1.00 65.44 237 ASP A CA 1
ATOM 1964 C C . ASP A 1 237 ? -24.725 14.279 7.169 1.00 65.44 237 ASP A C 1
ATOM 1966 O O . ASP A 1 237 ? -23.661 14.200 6.547 1.00 65.44 237 ASP A O 1
ATOM 1970 N N . ASN A 1 238 ? -25.850 13.718 6.715 1.00 57.53 238 ASN A N 1
ATOM 1971 C CA . ASN A 1 238 ? -25.945 12.865 5.521 1.00 57.53 238 ASN A CA 1
ATOM 1972 C C . ASN A 1 238 ? -25.384 13.530 4.248 1.00 57.53 238 ASN A C 1
ATOM 1974 O O . ASN A 1 238 ? -25.022 12.843 3.293 1.00 57.53 238 ASN A O 1
ATOM 1978 N N . SER A 1 239 ? -25.286 14.862 4.231 1.00 57.91 239 SER A N 1
ATOM 1979 C CA . SER A 1 239 ? -24.702 15.655 3.146 1.00 57.91 239 SER A CA 1
ATOM 1980 C C . SER A 1 239 ? -23.179 15.474 2.976 1.00 57.91 239 SER A C 1
ATOM 1982 O O . SER A 1 239 ? -22.667 15.664 1.869 1.00 57.91 239 SER A O 1
ATOM 1984 N N . GLN A 1 240 ? -22.449 15.051 4.018 1.00 57.44 240 GLN A N 1
ATOM 1985 C CA . GLN A 1 240 ? -20.978 14.983 4.016 1.00 57.44 240 GLN A CA 1
ATOM 1986 C C . GLN A 1 240 ? -20.406 13.651 3.499 1.00 57.44 240 GLN A C 1
ATOM 1988 O O . GLN A 1 240 ? -19.293 13.624 2.978 1.00 57.44 240 GLN A O 1
ATOM 1993 N N . PHE A 1 241 ? -21.177 12.558 3.540 1.00 55.62 241 PHE A N 1
ATOM 1994 C CA . PHE A 1 241 ? -20.711 11.230 3.104 1.00 55.62 241 PHE A CA 1
ATOM 1995 C C . PHE A 1 241 ? -20.349 11.142 1.617 1.00 55.62 241 PHE A C 1
ATOM 1997 O O . PHE A 1 241 ? -19.584 10.270 1.213 1.00 55.62 241 PHE A O 1
ATOM 2004 N N . SER A 1 242 ? -20.891 12.027 0.776 1.00 54.22 242 SER A N 1
ATOM 2005 C CA . SER A 1 242 ? -20.698 11.937 -0.677 1.00 54.22 242 SER A CA 1
ATOM 2006 C C . SER A 1 242 ? -19.266 12.244 -1.142 1.00 54.22 242 SER A C 1
ATOM 2008 O O . SER A 1 242 ? -18.877 11.788 -2.221 1.00 54.22 242 SER A O 1
ATOM 2010 N N . PHE A 1 243 ? -18.472 12.953 -0.328 1.00 53.34 243 PHE A N 1
ATOM 2011 C CA . PHE A 1 243 ? -17.105 13.373 -0.663 1.00 53.34 243 PHE A CA 1
ATOM 2012 C C . PHE A 1 243 ? -16.013 12.554 0.031 1.00 53.34 243 PHE A C 1
ATOM 2014 O O . PHE A 1 243 ? -14.866 12.561 -0.419 1.00 53.34 243 PHE A O 1
ATOM 2021 N N . ILE A 1 244 ? -16.350 11.831 1.098 1.00 64.06 244 ILE A N 1
ATOM 2022 C CA . ILE A 1 244 ? -15.373 11.078 1.880 1.00 64.06 244 ILE A CA 1
ATOM 2023 C C . ILE A 1 244 ? -15.149 9.722 1.196 1.00 64.06 244 ILE A C 1
ATOM 2025 O O . ILE A 1 244 ? -16.069 8.918 1.053 1.00 64.06 244 ILE A O 1
ATOM 2029 N N . LYS A 1 245 ? -13.922 9.467 0.724 1.00 70.62 245 LYS A N 1
ATOM 2030 C CA . LYS A 1 245 ? -13.553 8.179 0.102 1.00 70.62 245 LYS A CA 1
ATOM 2031 C C . LYS A 1 245 ? -13.367 7.069 1.144 1.00 70.62 245 LYS A C 1
ATOM 2033 O O . LYS A 1 245 ? -13.634 5.905 0.842 1.00 70.62 245 LYS A O 1
ATOM 2038 N N . GLN A 1 246 ? -12.939 7.442 2.347 1.00 83.00 246 GLN A N 1
ATOM 2039 C CA . GLN A 1 246 ? -12.512 6.540 3.407 1.00 83.00 246 GLN A CA 1
ATOM 2040 C C . GLN A 1 246 ? -12.814 7.144 4.782 1.00 83.00 246 GLN A C 1
ATOM 2042 O O . GLN A 1 246 ? -12.611 8.337 4.978 1.00 83.00 246 GLN A O 1
ATOM 2047 N N . ASP A 1 247 ? -13.303 6.329 5.711 1.00 89.12 247 ASP A N 1
ATOM 2048 C CA . ASP A 1 247 ? -13.454 6.697 7.117 1.00 89.12 247 ASP A CA 1
ATOM 2049 C C . ASP A 1 247 ? -12.157 6.450 7.888 1.00 89.12 247 ASP A C 1
ATOM 2051 O O . ASP A 1 247 ? -11.468 5.461 7.622 1.00 89.12 247 ASP A O 1
ATOM 2055 N N . GLU A 1 248 ? -11.865 7.296 8.872 1.00 93.19 248 GLU A N 1
ATOM 2056 C CA . GLU A 1 248 ? -10.692 7.184 9.738 1.00 93.19 248 GLU A CA 1
ATOM 2057 C C . GLU A 1 248 ? -11.095 7.237 11.208 1.00 93.19 248 GLU A C 1
ATOM 2059 O O . GLU A 1 248 ? -11.827 8.129 11.634 1.00 93.19 248 GLU A O 1
ATOM 2064 N N . ALA A 1 249 ? -10.572 6.319 12.010 1.00 95.44 249 ALA A N 1
ATOM 2065 C CA . ALA A 1 249 ? -10.743 6.309 13.458 1.00 95.44 249 ALA A CA 1
ATOM 2066 C C . ALA A 1 249 ? -9.528 5.652 14.109 1.00 95.44 249 ALA A C 1
ATOM 2068 O O . ALA A 1 249 ? -8.798 4.913 13.450 1.00 95.44 249 ALA A O 1
ATOM 2069 N N . ALA A 1 250 ? -9.324 5.859 15.405 1.00 96.94 250 ALA A N 1
ATOM 2070 C CA . ALA A 1 250 ? -8.336 5.085 16.147 1.00 96.94 250 ALA A CA 1
ATOM 2071 C C . ALA A 1 250 ? -9.016 3.990 16.965 1.00 96.94 250 ALA A C 1
ATOM 2073 O O . ALA A 1 250 ? -10.053 4.210 17.586 1.00 96.94 250 ALA A O 1
ATOM 2074 N N . PHE A 1 251 ? -8.433 2.796 16.959 1.00 97.25 251 PHE A N 1
ATOM 2075 C CA . PHE A 1 251 ? -8.857 1.686 17.799 1.00 97.25 251 PHE A CA 1
ATOM 2076 C C . PHE A 1 251 ? -8.069 1.712 19.109 1.00 97.25 251 PHE A C 1
ATOM 2078 O O . PHE A 1 251 ? -6.840 1.640 19.098 1.00 97.25 251 PHE A O 1
ATOM 2085 N N . PHE A 1 252 ? -8.777 1.801 20.230 1.00 96.75 252 PHE A N 1
ATOM 2086 C CA . PHE A 1 252 ? -8.202 1.887 21.568 1.00 96.75 252 PHE A CA 1
ATOM 2087 C C . PHE A 1 252 ? -9.081 1.121 22.556 1.00 96.75 252 PHE A C 1
ATOM 2089 O O . PHE A 1 252 ? -10.273 1.389 22.644 1.00 96.75 252 PHE A O 1
ATOM 2096 N N . LYS A 1 253 ? -8.508 0.172 23.310 1.00 92.88 253 LYS A N 1
ATOM 2097 C CA . LYS A 1 253 ? -9.210 -0.612 24.355 1.00 92.88 253 LYS A CA 1
ATOM 2098 C C . LYS A 1 253 ? -10.597 -1.124 23.917 1.00 92.88 253 LYS A C 1
ATOM 2100 O O . LYS A 1 253 ? -11.609 -0.835 24.559 1.00 92.88 253 LYS A O 1
ATOM 2105 N N . ASP A 1 254 ? -10.626 -1.858 22.805 1.00 92.19 254 ASP A N 1
ATOM 2106 C CA . ASP A 1 254 ? -11.821 -2.504 22.236 1.00 92.19 254 ASP A CA 1
ATOM 2107 C C . ASP A 1 254 ? -12.944 -1.559 21.777 1.00 92.19 254 ASP A C 1
ATOM 2109 O O . ASP A 1 254 ? -14.085 -1.981 21.584 1.00 92.19 254 ASP A O 1
ATOM 2113 N N . ARG A 1 255 ? -12.633 -0.278 21.557 1.00 93.88 255 ARG A N 1
ATOM 2114 C CA . ARG A 1 255 ? -13.554 0.698 20.965 1.00 93.88 255 ARG A CA 1
ATOM 2115 C C . ARG A 1 255 ? -12.847 1.574 19.941 1.00 93.88 255 ARG A C 1
ATOM 2117 O O . ARG A 1 255 ? -11.621 1.659 19.919 1.00 93.88 255 ARG A O 1
ATOM 2124 N N . TYR A 1 256 ? -13.639 2.234 19.108 1.00 96.31 256 TYR A N 1
ATOM 2125 C CA . TYR A 1 256 ? -13.145 3.283 18.227 1.00 96.31 256 TYR A CA 1
ATOM 2126 C C . TYR A 1 256 ? -13.324 4.648 18.889 1.00 96.31 256 TYR A C 1
ATOM 2128 O O . TYR A 1 256 ? -14.330 4.886 19.557 1.00 96.31 256 TYR A O 1
ATOM 2136 N N . VAL A 1 257 ? -12.346 5.522 18.681 1.00 95.56 257 VAL A N 1
ATOM 2137 C CA . VAL A 1 257 ? -12.392 6.954 18.992 1.00 95.56 257 VAL A CA 1
ATOM 2138 C C . VAL A 1 257 ? -12.163 7.742 17.706 1.00 95.56 257 VAL A C 1
ATOM 2140 O O . VAL A 1 257 ? -11.649 7.207 16.717 1.00 95.56 257 VAL A O 1
ATOM 2143 N N . THR A 1 258 ? -12.569 9.005 17.692 1.00 94.50 258 THR A N 1
ATOM 2144 C CA . THR A 1 258 ? -12.422 9.858 16.509 1.00 94.50 258 THR A CA 1
ATOM 2145 C C . THR A 1 258 ? -10.953 10.112 16.174 1.00 94.50 258 THR A C 1
ATOM 2147 O O . THR A 1 258 ? -10.067 10.035 17.028 1.00 94.50 258 THR A O 1
ATOM 2150 N N . ARG A 1 259 ? -10.687 10.478 14.916 1.00 93.94 259 ARG A N 1
ATOM 2151 C CA . ARG A 1 259 ? -9.367 10.927 14.467 1.00 93.94 259 ARG A CA 1
ATOM 2152 C C . ARG A 1 259 ? -8.874 12.137 15.261 1.00 93.94 259 ARG A C 1
ATOM 2154 O O . ARG A 1 259 ? -7.704 12.195 15.611 1.00 93.94 259 ARG A O 1
ATOM 2161 N N . ASN A 1 260 ? -9.775 13.060 15.592 1.00 93.50 260 ASN A N 1
ATOM 2162 C CA . ASN A 1 260 ? -9.431 14.252 16.364 1.00 93.50 260 ASN A CA 1
ATOM 2163 C C . ASN A 1 260 ? -8.977 13.904 17.785 1.00 93.50 260 ASN A C 1
ATOM 2165 O O . ASN A 1 260 ? -8.004 14.476 18.255 1.00 93.50 260 ASN A O 1
ATOM 2169 N N . GLU A 1 261 ? -9.650 12.966 18.458 1.00 95.69 261 GLU A N 1
ATOM 2170 C CA . GLU A 1 261 ? -9.214 12.485 19.778 1.00 95.69 261 GLU A CA 1
ATOM 2171 C C . GLU A 1 261 ? -7.850 11.797 19.691 1.00 95.69 261 GLU A C 1
ATOM 2173 O O . GLU A 1 261 ? -6.984 12.037 20.526 1.00 95.69 261 GLU A O 1
ATOM 2178 N N . TYR A 1 262 ? -7.631 10.988 18.648 1.00 96.31 262 TYR A N 1
ATOM 2179 C CA . TYR A 1 262 ? -6.330 10.371 18.389 1.00 96.31 262 TYR A CA 1
ATOM 2180 C C . TYR A 1 262 ? -5.209 11.400 18.222 1.00 96.31 262 TYR A C 1
ATOM 2182 O O . TYR A 1 262 ? -4.172 11.270 18.867 1.00 96.31 262 TYR A O 1
ATOM 2190 N N . ASP A 1 263 ? -5.428 12.430 17.402 1.00 95.62 263 ASP A N 1
ATOM 2191 C CA . ASP A 1 263 ? -4.441 13.487 17.170 1.00 95.62 263 ASP A CA 1
ATOM 2192 C C . ASP A 1 263 ? -4.233 14.377 18.418 1.00 95.62 263 ASP A C 1
ATOM 2194 O O . ASP A 1 263 ? -3.132 14.888 18.621 1.00 95.62 263 ASP A O 1
ATOM 2198 N N . ASP A 1 264 ? -5.252 14.536 19.276 1.00 96.69 264 ASP A N 1
ATOM 2199 C CA . ASP A 1 264 ? -5.143 15.208 20.587 1.00 96.69 264 ASP A CA 1
ATOM 2200 C C . ASP A 1 264 ? -4.371 14.362 21.618 1.00 96.69 264 ASP A C 1
ATOM 2202 O O . ASP A 1 264 ? -3.802 14.883 22.577 1.00 96.69 264 ASP A O 1
ATOM 2206 N N . GLY A 1 265 ? -4.325 13.041 21.419 1.00 97.25 265 GLY A N 1
ATOM 2207 C CA . GLY A 1 265 ? -3.690 12.082 22.323 1.00 97.25 265 GLY A CA 1
ATOM 2208 C C . GLY A 1 265 ? -4.523 11.741 23.562 1.00 97.25 265 GLY A C 1
ATOM 2209 O O . GLY A 1 265 ? -4.063 10.972 24.407 1.00 97.25 265 GLY A O 1
ATOM 2210 N N . TYR A 1 266 ? -5.745 12.268 23.678 1.00 97.31 266 TYR A N 1
ATOM 2211 C CA . TYR A 1 266 ? -6.647 12.058 24.810 1.00 97.31 266 TYR A CA 1
ATOM 2212 C C . TYR A 1 266 ? -8.102 11.873 24.348 1.00 97.31 266 TYR A C 1
ATOM 2214 O O . TYR A 1 266 ? -8.525 12.350 23.300 1.00 97.31 266 TYR A O 1
ATOM 2222 N N . THR A 1 267 ? -8.899 11.178 25.159 1.00 96.50 267 THR A N 1
ATOM 2223 C CA . THR A 1 267 ? -10.352 11.006 24.972 1.00 96.50 267 THR A CA 1
ATOM 2224 C C . THR A 1 267 ? -11.074 11.036 26.323 1.00 96.50 267 THR A C 1
ATOM 2226 O O . THR A 1 267 ? -10.442 10.916 27.376 1.00 96.50 267 THR A O 1
ATOM 2229 N N . ILE A 1 268 ? -12.403 11.167 26.318 1.00 94.94 268 ILE A N 1
ATOM 2230 C CA . ILE A 1 268 ? -13.234 11.035 27.520 1.00 94.94 268 ILE A CA 1
ATOM 2231 C C . ILE A 1 268 ? -13.857 9.637 27.575 1.00 94.94 268 ILE A C 1
ATOM 2233 O O . ILE A 1 268 ? -14.728 9.298 26.776 1.00 94.94 268 ILE A O 1
ATOM 2237 N N . ILE A 1 269 ? -13.478 8.841 28.577 1.00 91.81 269 ILE A N 1
ATOM 2238 C CA . ILE A 1 269 ? -14.079 7.530 28.863 1.00 91.81 269 ILE A CA 1
ATOM 2239 C C . ILE A 1 269 ? -14.675 7.559 30.268 1.00 91.81 269 ILE A C 1
ATOM 2241 O O . ILE A 1 269 ? -13.990 7.870 31.242 1.00 91.81 269 ILE A O 1
ATOM 2245 N N . ASP A 1 270 ? -15.971 7.254 30.370 1.00 91.50 270 ASP A N 1
ATOM 2246 C CA . ASP A 1 270 ? -16.727 7.241 31.630 1.00 91.50 270 ASP A CA 1
ATOM 2247 C C . ASP A 1 270 ? -16.575 8.549 32.435 1.00 91.50 270 ASP A C 1
ATOM 2249 O O . ASP A 1 270 ? -16.466 8.553 33.660 1.00 91.50 270 ASP A O 1
ATOM 2253 N N . GLY A 1 271 ? -16.536 9.680 31.719 1.00 94.50 271 GLY A N 1
ATOM 2254 C CA . GLY A 1 271 ? -16.399 11.024 32.290 1.00 94.50 271 GLY A CA 1
ATOM 2255 C C . GLY A 1 271 ? -14.975 11.431 32.680 1.00 94.50 271 GLY A C 1
ATOM 2256 O O . GLY A 1 271 ? -14.787 12.550 33.151 1.00 94.50 271 GLY A O 1
ATOM 2257 N N . ASN A 1 272 ? -13.975 10.572 32.470 1.00 96.31 272 ASN A N 1
ATOM 2258 C CA . ASN A 1 272 ? -12.577 10.854 32.794 1.00 96.31 272 ASN A CA 1
ATOM 2259 C C . ASN A 1 272 ? -11.752 11.066 31.525 1.00 96.31 272 ASN A C 1
ATOM 2261 O O . ASN A 1 272 ? -11.940 10.353 30.542 1.00 96.31 272 ASN A O 1
ATOM 2265 N N . SER A 1 273 ? -10.811 12.011 31.571 1.00 97.25 273 SER A N 1
ATOM 2266 C CA . SER A 1 273 ? -9.796 12.150 30.523 1.00 97.25 273 SER A CA 1
ATOM 2267 C C . SER A 1 273 ? -8.810 10.986 30.593 1.00 97.25 273 SER A C 1
ATOM 2269 O O . SER A 1 273 ? -8.281 10.678 31.665 1.00 97.25 273 SER A O 1
ATOM 2271 N N . VAL A 1 274 ? -8.598 10.325 29.460 1.00 97.44 274 VAL A N 1
ATOM 2272 C CA . VAL A 1 274 ? -7.741 9.149 29.313 1.00 97.44 274 VAL A CA 1
ATOM 2273 C C . VAL A 1 274 ? -6.776 9.384 28.160 1.00 97.44 274 VAL A C 1
ATOM 2275 O O . VAL A 1 274 ? -7.205 9.694 27.054 1.00 97.44 274 VAL A O 1
ATOM 2278 N N . GLU A 1 275 ? -5.483 9.200 28.421 1.00 97.75 275 GLU A N 1
ATOM 2279 C CA . GLU A 1 275 ? -4.427 9.245 27.406 1.00 97.75 275 GLU A CA 1
ATOM 2280 C C . GLU A 1 275 ? -4.515 8.030 26.465 1.00 97.75 275 GLU A C 1
ATOM 2282 O O . GLU A 1 275 ? -4.695 6.886 26.907 1.00 97.75 275 GLU A O 1
ATOM 2287 N N . LEU A 1 276 ? -4.374 8.277 25.165 1.00 96.75 276 LEU A N 1
ATOM 2288 C CA . LEU A 1 276 ? -4.469 7.295 24.085 1.00 96.75 276 LEU A CA 1
ATOM 2289 C C . LEU A 1 276 ? -3.116 6.633 23.788 1.00 96.75 276 LEU A C 1
ATOM 2291 O O . LEU A 1 276 ? -2.595 6.691 22.676 1.00 96.75 276 LEU A O 1
ATOM 2295 N N . VAL A 1 277 ? -2.547 5.968 24.790 1.00 96.06 277 VAL A N 1
ATOM 2296 C CA . VAL A 1 277 ? -1.328 5.164 24.613 1.00 96.06 277 VAL A CA 1
ATOM 2297 C C . VAL A 1 277 ? -1.655 3.895 23.813 1.00 96.06 277 VAL A C 1
ATOM 2299 O O . VAL A 1 277 ? -2.632 3.211 24.113 1.00 96.06 277 VAL A O 1
ATOM 2302 N N . ASP A 1 278 ? -0.843 3.577 22.803 1.00 93.88 278 ASP A N 1
ATOM 2303 C CA . ASP A 1 278 ? -0.994 2.405 21.918 1.00 93.88 278 ASP A CA 1
ATOM 2304 C C . ASP A 1 278 ? -2.277 2.381 21.062 1.00 93.88 278 ASP A C 1
ATOM 2306 O O . ASP A 1 278 ? -2.701 1.325 20.587 1.00 93.88 278 ASP A O 1
ATOM 2310 N N . ALA A 1 279 ? -2.917 3.533 20.839 1.00 96.62 279 ALA A N 1
ATOM 2311 C CA . ALA A 1 279 ? -4.034 3.616 19.905 1.00 96.62 279 ALA A CA 1
ATOM 2312 C C . ALA A 1 279 ? -3.559 3.359 18.457 1.00 96.62 279 ALA A C 1
ATOM 2314 O O . ALA A 1 279 ? -2.572 3.932 17.993 1.00 96.62 279 ALA A O 1
ATOM 2315 N N . GLU A 1 280 ? -4.270 2.499 17.724 1.00 96.38 280 GLU A N 1
ATOM 2316 C CA . GLU A 1 280 ? -3.939 2.144 16.337 1.00 96.38 280 GLU A CA 1
ATOM 2317 C C . GLU A 1 280 ? -4.874 2.887 15.375 1.00 96.38 280 GLU A C 1
ATOM 2319 O O . GLU A 1 280 ? -6.083 2.654 15.412 1.00 96.38 280 GLU A O 1
ATOM 2324 N N . LEU A 1 281 ? -4.340 3.725 14.482 1.00 95.94 281 LEU A N 1
ATOM 2325 C CA . LEU A 1 281 ? -5.125 4.359 13.416 1.00 95.94 281 LEU A CA 1
ATOM 2326 C C . LEU A 1 281 ? -5.679 3.306 12.440 1.00 95.94 281 LEU A C 1
ATOM 2328 O O . LEU A 1 281 ? -4.975 2.370 12.055 1.00 95.94 281 LEU A O 1
ATOM 2332 N N . ARG A 1 282 ? -6.946 3.456 12.042 1.00 96.62 282 ARG A N 1
ATOM 2333 C CA . ARG A 1 282 ? -7.696 2.523 11.193 1.00 96.62 282 ARG A CA 1
ATOM 2334 C C . ARG A 1 282 ? -8.473 3.247 10.111 1.00 96.62 282 ARG A C 1
ATOM 2336 O O . ARG A 1 282 ? -9.082 4.283 10.360 1.00 96.62 282 ARG A O 1
ATOM 2343 N N . PHE A 1 283 ? -8.538 2.609 8.951 1.00 94.81 283 PHE A N 1
ATOM 2344 C CA . PHE A 1 283 ? -9.187 3.093 7.746 1.00 94.81 283 PHE A CA 1
ATOM 2345 C C . PHE A 1 283 ? -10.252 2.114 7.249 1.00 94.81 283 PHE A C 1
ATOM 2347 O O . PHE A 1 283 ? -10.018 0.902 7.225 1.00 94.81 283 PHE A O 1
ATOM 2354 N N . ARG A 1 284 ? -11.404 2.630 6.802 1.00 94.06 284 ARG A N 1
ATOM 2355 C CA . ARG A 1 284 ? -12.463 1.847 6.137 1.00 94.06 284 ARG A CA 1
ATOM 2356 C C . ARG A 1 284 ? -12.913 2.514 4.845 1.00 94.06 284 ARG A C 1
ATOM 2358 O O . ARG A 1 284 ? -13.313 3.670 4.836 1.00 94.06 284 ARG A O 1
ATOM 2365 N N . ASN A 1 285 ? -12.888 1.772 3.747 1.00 91.25 285 ASN A N 1
ATOM 2366 C CA . ASN A 1 285 ? -13.367 2.230 2.446 1.00 91.25 285 ASN A CA 1
ATOM 2367 C C . ASN A 1 285 ? -14.904 2.151 2.362 1.00 91.25 285 ASN A C 1
ATOM 2369 O O . ASN A 1 285 ? -15.501 1.113 2.643 1.00 91.25 285 ASN A O 1
ATOM 2373 N N . TYR A 1 286 ? -15.555 3.230 1.916 1.00 88.31 286 TYR A N 1
ATOM 2374 C CA . TYR A 1 286 ? -17.022 3.278 1.757 1.00 88.31 286 TYR A CA 1
ATOM 2375 C C . TYR A 1 286 ? -17.536 2.625 0.473 1.00 88.31 286 TYR A C 1
ATOM 2377 O O . TYR A 1 286 ? -18.725 2.339 0.328 1.00 88.31 286 TYR A O 1
ATOM 2385 N N . LYS A 1 287 ? -16.644 2.442 -0.494 1.00 90.44 287 LYS A N 1
ATOM 2386 C CA . LYS A 1 287 ? -16.901 1.810 -1.789 1.00 90.44 287 LYS A CA 1
ATOM 2387 C C . LYS A 1 287 ? -15.890 0.695 -1.973 1.00 90.44 287 LYS A C 1
ATOM 2389 O O . LYS A 1 287 ? -14.860 0.705 -1.305 1.00 90.44 287 LYS A O 1
ATOM 2394 N N . ASP A 1 288 ? -16.172 -0.220 -2.890 1.00 94.31 288 ASP A N 1
ATOM 2395 C CA . ASP A 1 288 ? -15.158 -1.142 -3.387 1.00 94.31 288 ASP A CA 1
ATOM 2396 C C . ASP A 1 288 ? -13.859 -0.395 -3.709 1.00 94.31 288 ASP A C 1
ATOM 2398 O O . ASP A 1 288 ? -13.873 0.690 -4.312 1.00 94.31 288 ASP A O 1
ATOM 2402 N N . ASP A 1 289 ? -12.745 -0.974 -3.282 1.00 95.12 289 ASP A N 1
ATOM 2403 C CA . ASP A 1 289 ? -11.432 -0.395 -3.511 1.00 95.12 289 ASP A CA 1
ATOM 2404 C C . ASP A 1 289 ? -10.377 -1.477 -3.746 1.00 95.12 289 ASP A C 1
ATOM 2406 O O . ASP A 1 289 ? -10.609 -2.669 -3.527 1.00 95.12 289 ASP A O 1
ATOM 2410 N N . PHE A 1 290 ? -9.217 -1.061 -4.238 1.00 96.81 290 PHE A N 1
ATOM 2411 C CA . PHE A 1 290 ? -8.148 -1.956 -4.663 1.00 96.81 290 PHE A CA 1
ATOM 2412 C C . PHE A 1 290 ? -6.828 -1.523 -4.042 1.00 96.81 290 PHE A C 1
ATOM 2414 O O . PHE A 1 290 ? -6.594 -0.337 -3.849 1.00 96.81 290 PHE A O 1
ATOM 2421 N N . MET A 1 291 ? -5.934 -2.461 -3.759 1.00 95.69 291 MET A N 1
ATOM 2422 C CA . MET A 1 291 ? -4.545 -2.117 -3.448 1.00 95.69 291 MET A CA 1
ATOM 2423 C C . MET A 1 291 ? -3.592 -3.163 -4.012 1.00 95.69 291 MET A C 1
ATOM 2425 O O . MET A 1 291 ? -3.957 -4.328 -4.210 1.00 95.69 291 MET A O 1
ATOM 2429 N N . PHE A 1 292 ? -2.362 -2.730 -4.260 1.00 96.50 292 PHE A N 1
ATOM 2430 C CA . PHE A 1 292 ? -1.265 -3.584 -4.686 1.00 96.50 292 PHE A CA 1
ATOM 2431 C C . PHE A 1 292 ? -0.334 -3.827 -3.507 1.00 96.50 292 PHE A C 1
ATOM 2433 O O . PHE A 1 292 ? 0.158 -2.868 -2.932 1.00 96.50 292 PHE A O 1
ATOM 2440 N N . LEU A 1 293 ? -0.056 -5.087 -3.178 1.00 97.56 293 LEU A N 1
ATOM 2441 C CA . LEU A 1 293 ? 0.977 -5.459 -2.215 1.00 97.56 293 LEU A CA 1
ATOM 2442 C C . LEU A 1 293 ? 2.267 -5.788 -2.960 1.00 97.56 293 LEU A C 1
ATOM 2444 O O . LEU A 1 293 ? 2.296 -6.692 -3.810 1.00 97.56 293 LEU A O 1
ATOM 2448 N N . ILE A 1 294 ? 3.324 -5.052 -2.633 1.00 94.81 294 ILE A N 1
ATOM 2449 C CA . ILE A 1 294 ? 4.634 -5.125 -3.281 1.00 94.81 294 ILE A CA 1
ATOM 2450 C C . ILE A 1 294 ? 5.749 -4.965 -2.244 1.00 94.81 294 ILE A C 1
ATOM 2452 O O . ILE A 1 294 ? 5.548 -4.302 -1.234 1.00 94.81 294 ILE A O 1
ATOM 2456 N N . PRO A 1 295 ? 6.944 -5.527 -2.463 1.00 94.06 295 PRO A N 1
ATOM 2457 C CA . PRO A 1 295 ? 8.115 -5.109 -1.695 1.00 94.06 295 PRO A CA 1
ATOM 2458 C C . PRO A 1 295 ? 8.454 -3.637 -1.963 1.00 94.06 295 PRO A C 1
ATOM 2460 O O . PRO A 1 295 ? 8.289 -3.182 -3.100 1.00 94.06 295 PRO A O 1
ATOM 2463 N N . ARG A 1 296 ? 8.984 -2.913 -0.969 1.00 89.50 296 ARG A N 1
ATOM 2464 C CA . ARG A 1 296 ? 9.324 -1.486 -1.111 1.00 89.50 296 ARG A CA 1
ATOM 2465 C C . ARG A 1 296 ? 10.250 -1.213 -2.293 1.00 89.50 296 ARG A C 1
ATOM 2467 O O . ARG A 1 296 ? 10.029 -0.261 -3.018 1.00 89.50 296 ARG A O 1
ATOM 2474 N N . LEU A 1 297 ? 11.250 -2.050 -2.551 1.00 86.12 297 LEU A N 1
ATOM 2475 C CA . LEU A 1 297 ? 12.177 -1.873 -3.680 1.00 86.12 297 LEU A CA 1
ATOM 2476 C C . LEU A 1 297 ? 11.749 -2.656 -4.937 1.00 86.12 297 LEU A C 1
ATOM 2478 O O . LEU A 1 297 ? 12.578 -3.050 -5.757 1.00 86.12 297 LEU A O 1
ATOM 2482 N N . SER A 1 298 ? 10.451 -2.933 -5.088 1.00 86.69 298 SER A N 1
ATOM 2483 C CA . SER A 1 298 ? 9.891 -3.571 -6.284 1.00 86.69 298 SER A CA 1
ATOM 2484 C C . SER A 1 298 ? 10.041 -2.691 -7.525 1.00 86.69 298 SER A C 1
ATOM 2486 O O . SER A 1 298 ? 9.999 -1.469 -7.442 1.00 86.69 298 SER A O 1
ATOM 2488 N N . ALA A 1 299 ? 10.092 -3.305 -8.713 1.00 80.75 299 ALA A N 1
ATOM 2489 C CA . ALA A 1 299 ? 10.028 -2.568 -9.980 1.00 80.75 299 ALA A CA 1
ATOM 2490 C C . ALA A 1 299 ? 8.683 -1.844 -10.188 1.00 80.75 299 ALA A C 1
ATOM 2492 O O . ALA A 1 299 ? 8.572 -1.009 -11.084 1.00 80.75 299 ALA A O 1
ATOM 2493 N N . LEU A 1 300 ? 7.665 -2.206 -9.398 1.00 79.12 300 LEU A N 1
ATOM 2494 C CA . LEU A 1 300 ? 6.373 -1.531 -9.356 1.00 79.12 300 LEU A CA 1
ATOM 2495 C C . LEU A 1 300 ? 6.326 -0.400 -8.329 1.00 79.12 300 LEU A C 1
ATOM 2497 O O . LEU A 1 300 ? 5.385 0.385 -8.398 1.00 79.12 300 LEU A O 1
ATOM 2501 N N . ASN A 1 301 ? 7.287 -0.313 -7.399 1.00 74.25 301 ASN A N 1
ATOM 2502 C CA . ASN A 1 301 ? 7.345 0.853 -6.534 1.00 74.25 301 ASN A CA 1
ATOM 2503 C C . ASN A 1 301 ? 7.936 2.012 -7.352 1.00 74.25 301 ASN A C 1
ATOM 2505 O O . ASN A 1 301 ? 9.045 1.885 -7.887 1.00 74.25 301 ASN A O 1
ATOM 2509 N N . PRO A 1 302 ? 7.199 3.118 -7.505 1.00 56.53 302 PRO A N 1
ATOM 2510 C CA . PRO A 1 302 ? 7.675 4.282 -8.225 1.00 56.53 302 PRO A CA 1
ATOM 2511 C C . PRO A 1 302 ? 8.893 4.975 -7.620 1.00 56.53 302 PRO A C 1
ATOM 2513 O O . PRO A 1 302 ? 9.512 5.764 -8.324 1.00 56.53 302 PRO A O 1
ATOM 2516 N N . TRP A 1 303 ? 9.285 4.713 -6.374 1.00 54.91 303 TRP A N 1
ATOM 2517 C CA . TRP A 1 303 ? 10.385 5.457 -5.762 1.00 54.91 303 TRP A CA 1
ATOM 2518 C C . TRP A 1 303 ? 11.775 4.865 -6.095 1.00 54.91 303 TRP A C 1
ATOM 2520 O O . TRP A 1 303 ? 11.997 3.675 -5.857 1.00 54.91 303 TRP A O 1
ATOM 2530 N N . PRO A 1 304 ? 12.754 5.640 -6.627 1.00 50.16 304 PRO A N 1
ATOM 2531 C CA . PRO A 1 304 ? 12.711 7.041 -7.076 1.00 50.16 304 PRO A CA 1
ATOM 2532 C C . PRO A 1 304 ? 12.541 7.179 -8.612 1.00 50.16 304 PRO A C 1
ATOM 2534 O O . PRO A 1 304 ? 13.025 8.125 -9.230 1.00 50.16 304 PRO A O 1
ATOM 2537 N N . ARG A 1 305 ? 11.949 6.187 -9.283 1.00 50.69 305 ARG A N 1
ATOM 2538 C CA . ARG A 1 305 ? 11.789 6.129 -10.743 1.00 50.69 305 ARG A CA 1
ATOM 2539 C C . ARG A 1 305 ? 10.527 6.878 -11.214 1.00 50.69 305 ARG A C 1
ATOM 2541 O O . ARG A 1 305 ? 9.465 6.286 -11.411 1.00 50.69 305 ARG A O 1
ATOM 2548 N N . PHE A 1 306 ? 10.670 8.174 -11.492 1.00 43.88 306 PHE A N 1
ATOM 2549 C CA . PHE A 1 306 ? 9.589 9.017 -12.026 1.00 43.88 306 PHE A CA 1
ATOM 2550 C C . PHE A 1 306 ? 8.935 8.457 -13.306 1.00 43.88 306 PHE A C 1
ATOM 2552 O O . PHE A 1 306 ? 9.610 8.001 -14.232 1.00 43.88 306 PHE A O 1
ATOM 2559 N N . GLY A 1 307 ? 7.597 8.530 -13.366 1.00 51.44 307 GLY A N 1
ATOM 2560 C CA . GLY A 1 307 ? 6.748 8.091 -14.487 1.00 51.44 307 GLY A CA 1
ATOM 2561 C C . GLY A 1 307 ? 6.021 6.756 -14.267 1.00 51.44 307 GLY A C 1
ATOM 2562 O O . GLY A 1 307 ? 4.996 6.510 -14.908 1.00 51.44 307 GLY A O 1
ATOM 2563 N N . LEU A 1 308 ? 6.501 5.927 -13.333 1.00 56.19 308 LEU A N 1
ATOM 2564 C CA . LEU A 1 308 ? 5.867 4.663 -12.930 1.00 56.19 308 LEU A CA 1
ATOM 2565 C C . LEU A 1 308 ? 4.595 4.867 -12.094 1.00 56.19 308 LEU A C 1
ATOM 2567 O O . LEU A 1 308 ? 3.646 4.102 -12.279 1.00 56.19 308 LEU A O 1
ATOM 2571 N N . GLU A 1 309 ? 4.551 5.930 -11.277 1.00 58.59 309 GLU A N 1
ATOM 2572 C CA . GLU A 1 309 ? 3.378 6.367 -10.486 1.00 58.59 309 GLU A CA 1
ATOM 2573 C C . GLU A 1 309 ? 2.145 6.425 -11.382 1.00 58.59 309 GLU A C 1
ATOM 2575 O O . GLU A 1 309 ? 1.144 5.762 -11.125 1.00 58.59 309 GLU A O 1
ATOM 2580 N N . SER A 1 310 ? 2.294 7.069 -12.545 1.00 71.88 310 SER A N 1
ATOM 2581 C CA . SER A 1 310 ? 1.209 7.236 -13.508 1.00 71.88 310 SER A CA 1
ATOM 2582 C C . SER A 1 310 ? 0.647 5.914 -14.037 1.00 71.88 310 SER A C 1
ATOM 2584 O O . SER A 1 310 ? -0.533 5.852 -14.367 1.00 71.88 310 SER A O 1
ATOM 2586 N N . ILE A 1 311 ? 1.450 4.848 -14.149 1.00 87.00 311 ILE A N 1
ATOM 2587 C CA . ILE A 1 311 ? 0.980 3.566 -14.697 1.00 87.00 311 ILE A CA 1
ATOM 2588 C C . ILE A 1 311 ? 0.269 2.759 -13.612 1.00 87.00 311 ILE A C 1
ATOM 2590 O O . ILE A 1 311 ? -0.798 2.208 -13.887 1.00 87.00 311 ILE A O 1
ATOM 2594 N N . VAL A 1 312 ? 0.823 2.696 -12.396 1.00 88.50 312 VAL A N 1
ATOM 2595 C CA . VAL A 1 312 ? 0.160 2.028 -11.262 1.00 88.50 312 VAL A CA 1
ATOM 2596 C C . VAL A 1 312 ? -1.166 2.718 -10.956 1.00 88.50 312 VAL A C 1
ATOM 2598 O O . VAL A 1 312 ? -2.196 2.049 -10.879 1.00 88.50 312 VAL A O 1
ATOM 2601 N N . GLU A 1 313 ? -1.169 4.048 -10.916 1.00 88.88 313 GLU A N 1
ATOM 2602 C CA . GLU A 1 313 ? -2.361 4.866 -10.713 1.00 88.88 313 GLU A CA 1
ATOM 2603 C C . GLU A 1 313 ? -3.393 4.686 -11.842 1.00 88.88 313 GLU A C 1
ATOM 2605 O O . GLU A 1 313 ? -4.578 4.469 -11.583 1.00 88.88 313 GLU A O 1
ATOM 2610 N N . GLN A 1 314 ? -2.975 4.692 -13.115 1.00 91.12 314 GLN A N 1
ATOM 2611 C CA . GLN A 1 314 ? -3.880 4.424 -14.243 1.00 91.12 314 GLN A CA 1
ATOM 2612 C C . GLN A 1 314 ? -4.546 3.051 -14.133 1.00 91.12 314 GLN A C 1
ATOM 2614 O O . GLN A 1 314 ? -5.741 2.910 -14.425 1.00 91.12 314 GLN A O 1
ATOM 2619 N N . VAL A 1 315 ? -3.785 2.034 -13.726 1.00 94.62 315 VAL A N 1
ATOM 2620 C CA . VAL A 1 315 ? -4.310 0.680 -13.539 1.00 94.62 315 VAL A CA 1
ATOM 2621 C C . VAL A 1 315 ? -5.260 0.647 -12.345 1.00 94.62 315 VAL A C 1
ATOM 2623 O O . VAL A 1 315 ? -6.381 0.167 -12.503 1.00 94.62 315 VAL A O 1
ATOM 2626 N N . TYR A 1 316 ? -4.880 1.220 -11.201 1.00 94.69 316 TYR A N 1
ATOM 2627 C CA . TYR A 1 316 ? -5.740 1.372 -10.023 1.00 94.69 316 TYR A CA 1
ATOM 2628 C C . TYR A 1 316 ? -7.079 2.042 -10.375 1.00 94.69 316 TYR A C 1
ATOM 2630 O O . TYR A 1 316 ? -8.151 1.477 -10.145 1.00 94.69 316 TYR A O 1
ATOM 2638 N N . ASN A 1 317 ? -7.032 3.191 -11.048 1.00 94.19 317 ASN A N 1
ATOM 2639 C CA . ASN A 1 317 ? -8.215 3.923 -11.494 1.00 94.19 317 ASN A CA 1
ATOM 2640 C C . ASN A 1 317 ? -9.072 3.110 -12.480 1.00 94.19 317 ASN A C 1
ATOM 2642 O O . ASN A 1 317 ? -10.302 3.211 -12.474 1.00 94.19 317 ASN A O 1
ATOM 2646 N N . SER A 1 318 ? -8.448 2.286 -13.325 1.00 96.44 318 SER A N 1
ATOM 2647 C CA . SER A 1 318 ? -9.162 1.391 -14.244 1.00 96.44 318 SER A CA 1
ATOM 2648 C C . SER A 1 318 ? -9.870 0.253 -13.506 1.00 96.44 318 SER A C 1
ATOM 2650 O O . SER A 1 318 ? -11.017 -0.050 -13.835 1.00 96.44 318 SER A O 1
ATOM 2652 N N . LEU A 1 319 ? -9.235 -0.334 -12.486 1.00 96.94 319 LEU A N 1
ATOM 2653 C CA . LEU A 1 319 ? -9.848 -1.349 -11.621 1.00 96.94 319 LEU A CA 1
ATOM 2654 C C . LEU A 1 319 ? -11.051 -0.774 -10.868 1.00 96.94 319 LEU A C 1
ATOM 2656 O O . LEU A 1 319 ? -12.131 -1.364 -10.903 1.00 96.94 319 LEU A O 1
ATOM 2660 N N . ARG A 1 320 ? -10.912 0.431 -10.299 1.00 94.75 320 ARG A N 1
ATOM 2661 C CA . ARG A 1 320 ? -12.019 1.149 -9.644 1.00 94.75 320 ARG A CA 1
ATOM 2662 C C . ARG A 1 320 ? -13.200 1.399 -10.569 1.00 94.75 320 ARG A C 1
ATOM 2664 O O . ARG A 1 320 ? -14.341 1.208 -10.166 1.00 94.75 320 ARG A O 1
ATOM 2671 N N . LYS A 1 321 ? -12.943 1.803 -11.815 1.00 95.44 321 LYS A N 1
ATOM 2672 C CA . LYS A 1 321 ? -14.000 1.993 -12.824 1.00 95.44 321 LYS A CA 1
ATOM 2673 C C . LYS A 1 321 ? -14.669 0.676 -13.218 1.00 95.44 321 LYS A C 1
ATOM 2675 O O . LYS A 1 321 ? -15.868 0.664 -13.474 1.00 95.44 321 LYS A O 1
ATOM 2680 N N . ALA A 1 322 ? -13.905 -0.414 -13.290 1.00 96.88 322 ALA A N 1
ATOM 2681 C CA . ALA A 1 322 ? -14.414 -1.736 -13.649 1.00 96.88 322 ALA A CA 1
ATOM 2682 C C . ALA A 1 322 ? -15.123 -2.460 -12.490 1.00 96.88 322 ALA A C 1
ATOM 2684 O O . ALA A 1 322 ? -15.883 -3.396 -12.740 1.00 96.88 322 ALA A O 1
ATOM 2685 N N . ASN A 1 323 ? -14.864 -2.039 -11.250 1.00 96.00 323 ASN A N 1
ATOM 2686 C CA . ASN A 1 323 ? -15.340 -2.637 -10.005 1.00 96.00 323 ASN A CA 1
ATOM 2687 C C . ASN A 1 323 ? -15.027 -4.134 -9.848 1.00 96.00 323 ASN A C 1
ATOM 2689 O O . ASN A 1 323 ? -15.820 -4.896 -9.295 1.00 96.00 323 ASN A O 1
ATOM 2693 N N . LYS A 1 3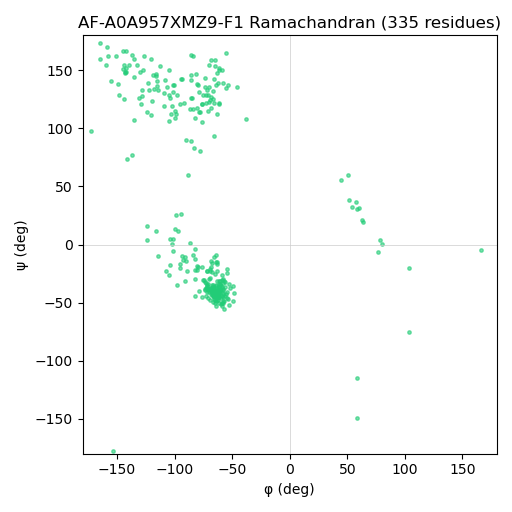24 ? -13.893 -4.570 -10.399 1.00 96.81 324 LYS A N 1
ATOM 2694 C CA . LYS A 1 324 ? -13.392 -5.945 -10.304 1.00 96.81 324 LYS A CA 1
ATOM 2695 C C . LYS A 1 324 ? -11.925 -6.002 -10.703 1.00 96.81 324 LYS A C 1
ATOM 2697 O O . LYS A 1 324 ? -11.454 -5.158 -11.471 1.00 96.81 324 LYS A O 1
ATOM 2702 N N . ILE A 1 325 ? -11.236 -7.058 -10.278 1.00 97.50 325 ILE A N 1
ATOM 2703 C CA . ILE A 1 325 ? -9.920 -7.372 -10.829 1.00 97.50 325 ILE A CA 1
ATOM 2704 C C . ILE A 1 325 ? -10.091 -7.993 -12.215 1.00 97.50 325 ILE A C 1
ATOM 2706 O O . ILE A 1 325 ? -10.736 -9.025 -12.389 1.00 97.50 325 ILE A O 1
ATOM 2710 N N . ASP A 1 326 ? -9.498 -7.347 -13.216 1.00 95.81 326 ASP A N 1
ATOM 2711 C CA . ASP A 1 326 ? -9.430 -7.852 -14.582 1.00 95.81 326 ASP A CA 1
ATOM 2712 C C . ASP A 1 326 ? -7.956 -7.922 -15.025 1.00 95.81 326 ASP A C 1
ATOM 2714 O O . ASP A 1 326 ? -7.313 -6.878 -15.183 1.00 95.81 326 ASP A O 1
ATOM 2718 N N . PRO A 1 327 ? -7.396 -9.125 -15.265 1.00 92.69 327 PRO A N 1
ATOM 2719 C CA . PRO A 1 327 ? -6.017 -9.288 -15.724 1.00 92.69 327 PRO A CA 1
ATOM 2720 C C . PRO A 1 327 ? -5.670 -8.512 -17.001 1.00 92.69 327 PRO A C 1
ATOM 2722 O O . PRO A 1 327 ? -4.501 -8.188 -17.222 1.00 92.69 327 PRO A O 1
ATOM 2725 N N . PHE A 1 328 ? -6.652 -8.187 -17.853 1.00 94.44 328 PHE A N 1
ATOM 2726 C CA . PHE A 1 328 ? -6.425 -7.339 -19.023 1.00 94.44 328 PHE A CA 1
ATOM 2727 C C . PHE A 1 328 ? -6.067 -5.903 -18.634 1.00 94.44 328 PHE A C 1
ATOM 2729 O O . PHE A 1 328 ? -5.202 -5.310 -19.283 1.00 94.44 328 PHE A O 1
ATOM 2736 N N . LEU A 1 329 ? -6.669 -5.376 -17.564 1.00 96.00 329 LEU A N 1
ATOM 2737 C CA . LEU A 1 329 ? -6.368 -4.046 -17.027 1.00 96.00 329 LEU A CA 1
ATOM 2738 C C . LEU A 1 329 ? -5.001 -4.002 -16.337 1.00 96.00 329 LEU A C 1
ATOM 2740 O O . LEU A 1 329 ? -4.392 -2.943 -16.279 1.00 96.00 329 LEU A O 1
ATOM 2744 N N . LEU A 1 330 ? -4.481 -5.148 -15.886 1.00 94.00 330 LEU A N 1
ATOM 2745 C CA . LEU A 1 330 ? -3.165 -5.265 -15.246 1.00 94.00 330 LEU A CA 1
ATOM 2746 C C . LEU A 1 330 ? -1.995 -5.350 -16.247 1.00 94.00 330 LEU A C 1
ATOM 2748 O O . LEU A 1 330 ? -0.835 -5.186 -15.863 1.00 94.00 330 LEU A O 1
ATOM 2752 N N . LYS A 1 331 ? -2.268 -5.574 -17.543 1.00 90.88 331 LYS A N 1
ATOM 2753 C CA . LYS A 1 331 ? -1.239 -5.698 -18.596 1.00 90.88 331 LYS A CA 1
ATOM 2754 C C . LYS A 1 331 ? -0.223 -4.549 -18.658 1.00 90.88 331 LYS A C 1
ATOM 2756 O O . LYS A 1 331 ? 0.940 -4.848 -18.938 1.00 90.88 331 LYS A O 1
ATOM 2761 N N . PRO A 1 332 ? -0.583 -3.269 -18.432 1.00 90.25 332 PRO A N 1
ATOM 2762 C CA . PRO A 1 332 ? 0.396 -2.184 -18.418 1.00 90.25 332 PRO A CA 1
ATOM 2763 C C . PRO A 1 332 ? 1.529 -2.420 -17.412 1.00 90.25 332 PRO A C 1
ATOM 2765 O O . PRO A 1 332 ? 2.685 -2.163 -17.744 1.00 90.25 332 PRO A O 1
ATOM 2768 N N . LEU A 1 333 ? 1.232 -3.020 -16.252 1.00 88.69 333 LEU A N 1
ATOM 2769 C CA . LEU A 1 333 ? 2.226 -3.312 -15.213 1.00 88.69 333 LEU A CA 1
ATOM 2770 C C . LEU A 1 333 ? 3.275 -4.334 -15.661 1.00 88.69 333 LEU A C 1
ATOM 2772 O O . LEU A 1 333 ? 4.402 -4.319 -15.182 1.00 88.69 333 LEU A O 1
ATOM 2776 N N . GLN A 1 334 ? 2.950 -5.208 -16.617 1.00 83.19 334 GLN A N 1
ATOM 2777 C CA . GLN A 1 334 ? 3.906 -6.195 -17.133 1.00 83.19 334 GLN A CA 1
ATOM 2778 C C . GLN A 1 334 ? 5.042 -5.562 -17.943 1.00 83.19 334 GLN A C 1
ATOM 2780 O O . GLN A 1 334 ? 6.099 -6.174 -18.113 1.00 83.19 334 GLN A O 1
ATOM 2785 N N . LYS A 1 335 ? 4.807 -4.356 -18.473 1.00 75.62 335 LYS A N 1
ATOM 2786 C CA . LYS A 1 335 ? 5.781 -3.599 -19.265 1.00 75.62 335 LYS A CA 1
ATOM 2787 C C . LYS A 1 335 ? 6.740 -2.790 -18.390 1.00 75.62 335 LYS A C 1
ATOM 2789 O O . LYS A 1 335 ? 7.708 -2.254 -18.917 1.00 75.62 335 LYS A O 1
ATOM 2794 N N . LEU A 1 336 ? 6.476 -2.713 -17.086 1.00 71.19 336 LEU A N 1
ATOM 2795 C CA . LEU A 1 336 ? 7.338 -2.055 -16.116 1.00 71.19 336 LEU A CA 1
ATOM 2796 C C . LEU A 1 336 ? 8.517 -2.985 -15.796 1.00 71.19 336 LEU A C 1
ATOM 2798 O O . LEU A 1 336 ? 8.340 -4.093 -15.277 1.00 71.19 336 LEU A O 1
ATOM 2802 N N . GLY A 1 337 ? 9.724 -2.566 -16.182 1.00 54.88 337 GLY A N 1
ATOM 2803 C CA . GLY A 1 337 ? 10.968 -3.305 -15.951 1.00 54.88 337 GLY A CA 1
ATOM 2804 C C . GLY A 1 337 ? 11.894 -3.322 -17.149 1.00 54.88 337 GLY A C 1
ATOM 2805 O O . GLY A 1 337 ? 11.700 -4.209 -18.018 1.00 54.88 337 GLY A O 1
#

Solvent-accessible surface area (backbone atoms only — not comparable to full-atom values): 18824 Å² total; per-residue (Å²): 132,86,82,48,65,29,61,67,33,49,42,50,32,48,51,74,55,48,53,56,68,56,54,51,46,51,19,58,74,36,76,95,31,33,72,55,38,76,70,56,56,97,84,60,50,42,66,59,51,36,47,52,53,50,54,51,21,59,77,69,71,36,52,65,61,56,49,53,51,42,39,72,77,36,47,73,45,47,63,70,37,58,64,52,61,55,77,79,85,73,78,92,74,91,76,94,81,75,68,73,66,61,54,50,54,52,51,49,52,52,50,50,52,52,49,50,51,53,52,50,52,55,49,49,54,52,48,33,52,50,17,28,49,54,51,46,54,27,50,45,70,44,44,68,93,67,60,42,78,40,70,47,89,45,69,70,46,41,50,41,38,52,54,38,50,34,58,66,29,69,84,37,40,35,21,35,33,50,33,89,48,71,48,60,27,60,58,42,48,79,76,50,100,66,33,32,32,45,28,44,36,57,36,38,72,76,46,38,36,38,38,41,52,98,52,49,46,65,37,41,34,42,40,34,29,50,51,43,80,73,87,79,64,65,92,73,58,84,83,58,63,83,76,55,67,56,42,65,30,21,43,46,96,97,41,73,42,37,48,66,36,54,76,68,39,37,45,75,56,97,88,37,85,41,74,54,77,87,49,43,65,35,33,30,38,62,46,67,43,66,39,35,43,34,33,56,71,22,59,80,38,33,77,90,49,86,71,45,34,60,54,47,26,53,34,44,55,49,33,59,74,66,72,49,93,50,75,77,62,48,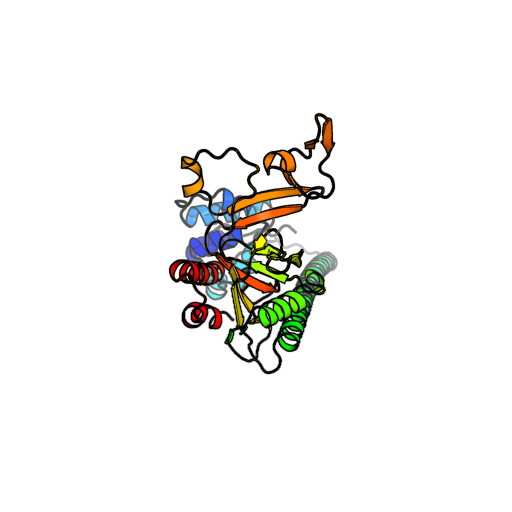49,70,61,73,69,50,122